Protein AF-A0A9P4WM20-F1 (afdb_monomer)

Sequence (321 aa):
MRRWYQQARICYVYFHDIEPPSPFYCKKNDCTEEAAIHQQFANARWFTRGWTLQELLASRHINFYDRNWQCLGTKESLCPILTDITGIDEVYLKGGDLNEASIAKRMSWAANRETTKVEDIAYCLMGIFDVNMPLLYGEGSKAFKRLQEKIFEDTDDMSLFAWQTVEVKSSMSPQNLHAAPHNRGISIFAEHPRNFLATAHVFSSMSRGDSSIMSSGKGLRLELPVFRIKGIGARGSTLRVAVLDCKSKGRQHTRPGIVLQALSPGHYMRHPTAGLVQVNNRGIKNADSQRICVRKTMSFTRPERSRKYTSTSREVAVNWY

Organism: NCBI:txid1769908

Foldseek 3Di:
DLVVQLPDPEAEAEFLQQDPVQLLPDDPDDPVSVVVNLVSVLPGCLQQALQSLSNQQRHQWYWYAYSVRDTSDILVVCLVSCCVSQVDDSCSSNHHDLVQAFPLLLLLSNLNHDDPAQLVNLVSCCVSLVFDDDDDGPPHLVNNLVSLVRSLVPDLFQCQQQFADPPQPVPDDPLNDADDDLQPFDASGDSGSNRSNVPSQKGAQPPPDPFVWDDDPFFTWTWFFKDDDPNHDDDPFQKIWGFTRIFGDDPAGWTWTFIWGDPDVQETGTHRRDHTDTHHPVNRVPTDTDTHTYGRDRDPPPPDPDDDDDDDDDDDDDDDD

Mean predicted aligned error: 10.27 Å

pLDDT: mean 80.1, std 19.58, range [24.98, 97.94]

Structure (mmCIF, N/CA/C/O backbone):
data_AF-A0A9P4WM20-F1
#
_entry.id   AF-A0A9P4WM20-F1
#
loop_
_atom_site.group_PDB
_atom_site.id
_atom_site.type_symbol
_atom_site.label_atom_id
_atom_site.label_alt_id
_atom_site.label_comp_id
_atom_site.label_asym_id
_atom_site.label_entity_id
_atom_site.label_seq_id
_atom_site.pdbx_PDB_ins_code
_atom_site.Cartn_x
_atom_site.Cartn_y
_atom_site.Cartn_z
_atom_site.occupancy
_atom_site.B_iso_or_equiv
_atom_site.auth_seq_id
_atom_site.auth_comp_id
_atom_site.auth_asym_id
_atom_site.auth_atom_id
_atom_site.pdbx_PDB_model_num
ATOM 1 N N . MET A 1 1 ? 4.340 -15.802 -7.926 1.00 67.00 1 MET A N 1
ATOM 2 C CA . MET A 1 1 ? 4.709 -14.752 -8.899 1.00 67.00 1 MET A CA 1
ATOM 3 C C . MET A 1 1 ? 5.960 -13.979 -8.464 1.00 67.00 1 MET A C 1
ATOM 5 O O . MET A 1 1 ? 6.959 -14.107 -9.152 1.00 67.00 1 MET A O 1
ATOM 9 N N . ARG A 1 2 ? 5.988 -13.303 -7.297 1.00 79.75 2 ARG A N 1
ATOM 10 C CA . ARG A 1 2 ? 7.180 -12.588 -6.763 1.00 79.75 2 ARG A CA 1
ATOM 11 C C . ARG A 1 2 ? 8.524 -13.329 -6.888 1.00 79.75 2 ARG A C 1
ATOM 13 O O . ARG A 1 2 ? 9.506 -12.734 -7.315 1.00 79.75 2 ARG A O 1
ATOM 20 N N . ARG A 1 3 ? 8.564 -14.623 -6.539 1.00 85.12 3 ARG A N 1
ATOM 21 C CA . ARG A 1 3 ? 9.799 -15.433 -6.568 1.00 85.12 3 ARG A CA 1
ATOM 22 C C . ARG A 1 3 ? 10.467 -15.480 -7.946 1.00 85.12 3 ARG A C 1
ATOM 24 O O . ARG A 1 3 ? 11.687 -15.474 -7.999 1.00 85.12 3 ARG A O 1
ATOM 31 N N . TRP A 1 4 ? 9.697 -15.475 -9.037 1.00 85.25 4 TRP A N 1
ATOM 32 C CA . TRP A 1 4 ? 10.259 -15.501 -10.392 1.00 85.25 4 TRP A CA 1
ATOM 33 C C . TRP A 1 4 ? 11.089 -14.248 -10.683 1.00 85.25 4 TRP A C 1
ATOM 35 O O . TRP A 1 4 ? 12.211 -14.362 -11.159 1.00 85.25 4 TRP A O 1
ATOM 45 N N . TYR A 1 5 ? 10.587 -13.070 -10.305 1.00 87.88 5 TYR A N 1
ATOM 46 C CA . TYR A 1 5 ? 11.313 -11.803 -10.441 1.00 87.88 5 TYR A CA 1
ATOM 47 C C . TYR A 1 5 ? 12.524 -11.719 -9.509 1.00 87.88 5 TYR A C 1
ATOM 49 O O . TYR A 1 5 ? 13.575 -11.225 -9.899 1.00 87.88 5 TYR A O 1
ATOM 57 N N . GLN A 1 6 ? 12.403 -12.250 -8.291 1.00 88.12 6 GLN A N 1
ATOM 58 C CA . GLN A 1 6 ? 13.510 -12.289 -7.333 1.00 88.12 6 GLN A CA 1
ATOM 59 C C . GLN A 1 6 ? 14.669 -13.187 -7.792 1.00 88.12 6 GLN A C 1
ATOM 61 O O . GLN A 1 6 ? 15.823 -12.916 -7.469 1.00 88.12 6 GLN A O 1
ATOM 66 N N . GLN A 1 7 ? 14.360 -14.262 -8.521 1.00 90.00 7 GLN A N 1
ATOM 67 C CA . GLN A 1 7 ? 15.336 -15.223 -9.044 1.00 90.00 7 GLN A CA 1
ATOM 68 C C . GLN A 1 7 ? 15.851 -14.860 -10.444 1.00 90.00 7 GLN A C 1
ATOM 70 O O . GLN A 1 7 ? 16.816 -15.462 -10.913 1.00 90.00 7 GLN A O 1
ATOM 75 N N . ALA A 1 8 ? 15.228 -13.896 -11.122 1.00 91.75 8 ALA A N 1
ATOM 76 C CA . ALA A 1 8 ? 15.671 -13.450 -12.431 1.00 91.75 8 ALA A CA 1
ATOM 77 C C . ALA A 1 8 ? 17.034 -12.747 -12.332 1.00 91.75 8 ALA A C 1
ATOM 79 O O . ALA A 1 8 ? 17.252 -11.888 -11.477 1.00 91.75 8 ALA A O 1
ATOM 80 N N . ARG A 1 9 ? 17.948 -13.082 -13.252 1.00 92.75 9 ARG A N 1
ATOM 81 C CA . ARG A 1 9 ? 19.249 -12.399 -13.365 1.00 92.75 9 ARG A CA 1
ATOM 82 C C . ARG A 1 9 ? 19.082 -10.931 -13.763 1.00 92.75 9 ARG A C 1
ATOM 84 O O . ARG A 1 9 ? 19.829 -10.079 -13.296 1.00 92.75 9 ARG A O 1
ATOM 91 N N . ILE A 1 10 ? 18.129 -10.658 -14.649 1.00 93.62 10 ILE A N 1
ATOM 92 C CA . ILE A 1 10 ? 17.785 -9.325 -15.136 1.00 93.62 10 ILE A CA 1
ATOM 93 C C . ILE A 1 10 ? 16.313 -9.308 -15.539 1.00 93.62 10 ILE A C 1
ATOM 95 O O . ILE A 1 10 ? 15.817 -10.279 -16.114 1.00 93.62 10 ILE A O 1
ATOM 99 N N . CYS A 1 11 ? 15.633 -8.206 -15.247 1.00 95.50 11 CYS A N 1
ATOM 100 C CA . CYS A 1 11 ? 14.285 -7.932 -15.723 1.00 95.50 11 CYS A CA 1
ATOM 101 C C . CYS A 1 11 ? 14.319 -6.777 -16.723 1.00 95.50 11 CYS A C 1
ATOM 103 O O . CYS A 1 11 ? 15.005 -5.778 -16.520 1.00 95.50 11 CYS A O 1
ATOM 105 N N . TYR A 1 12 ? 13.558 -6.912 -17.800 1.00 95.44 12 TYR A N 1
ATOM 106 C CA . TYR A 1 12 ? 13.430 -5.886 -18.824 1.00 95.44 12 TYR A CA 1
ATOM 107 C C . TYR A 1 12 ? 12.045 -5.258 -18.723 1.00 95.44 12 TYR A C 1
ATOM 109 O O . TYR A 1 12 ? 11.044 -5.974 -18.738 1.00 95.44 12 TYR A O 1
ATOM 117 N N . VAL A 1 13 ? 11.987 -3.933 -18.611 1.00 95.81 13 VAL A N 1
ATOM 118 C CA . VAL A 1 13 ? 10.733 -3.175 -18.621 1.00 95.81 13 VAL A CA 1
ATOM 119 C C . VAL A 1 13 ? 10.699 -2.337 -19.887 1.00 95.81 13 VAL A C 1
ATOM 121 O O . VAL A 1 13 ? 11.561 -1.490 -20.098 1.00 95.81 13 VAL A O 1
ATOM 124 N N . TYR A 1 14 ? 9.698 -2.594 -20.721 1.00 94.88 14 TYR A N 1
ATOM 125 C CA . TYR A 1 14 ? 9.451 -1.876 -21.964 1.00 94.88 14 TYR A CA 1
ATOM 126 C C . TYR A 1 14 ? 8.266 -0.924 -21.787 1.00 94.88 14 TYR A C 1
ATOM 128 O O . TYR A 1 14 ? 7.180 -1.348 -21.380 1.00 94.88 14 TYR A O 1
ATOM 136 N N . PHE A 1 15 ? 8.471 0.350 -22.111 1.00 93.88 15 PHE A N 1
ATOM 137 C CA . PHE A 1 15 ? 7.454 1.392 -22.058 1.00 93.88 15 PHE A CA 1
ATOM 138 C C . PHE A 1 15 ? 6.995 1.769 -23.465 1.00 93.88 15 PHE A C 1
ATOM 140 O O . PHE A 1 15 ? 7.689 2.467 -24.195 1.00 93.88 15 PHE A O 1
ATOM 147 N N . HIS A 1 16 ? 5.784 1.356 -23.835 1.00 91.62 16 HIS A N 1
ATOM 148 C CA . HIS A 1 16 ? 5.177 1.712 -25.124 1.00 91.62 16 HIS A CA 1
ATOM 149 C C . HIS A 1 16 ? 4.754 3.192 -25.243 1.00 91.62 16 HIS A C 1
ATOM 151 O O . HIS A 1 16 ? 4.466 3.662 -26.339 1.00 91.62 16 HIS A O 1
ATOM 157 N N . ASP A 1 17 ? 4.673 3.887 -24.108 1.00 91.25 17 ASP A N 1
ATOM 158 C CA . ASP A 1 17 ? 4.072 5.206 -23.875 1.00 91.25 17 ASP A CA 1
ATOM 159 C C . ASP A 1 17 ? 5.121 6.276 -23.534 1.00 91.25 17 ASP A C 1
ATOM 161 O O . ASP A 1 17 ? 4.779 7.392 -23.151 1.00 91.25 17 ASP A O 1
ATOM 165 N N . ILE A 1 18 ? 6.403 5.941 -23.700 1.00 88.56 18 ILE A N 1
ATOM 166 C CA . ILE A 1 18 ? 7.517 6.889 -23.668 1.00 88.56 18 ILE A CA 1
ATOM 167 C C . ILE A 1 18 ? 7.986 7.098 -25.110 1.00 88.56 18 ILE A C 1
ATOM 169 O O . ILE A 1 18 ? 8.408 6.154 -25.782 1.00 88.56 18 ILE A O 1
ATOM 173 N N . GLU A 1 19 ? 7.863 8.337 -25.580 1.00 83.50 19 GLU A N 1
ATOM 174 C CA . GLU A 1 19 ? 8.130 8.742 -26.962 1.00 83.50 19 GLU A CA 1
ATOM 175 C C . GLU A 1 19 ? 9.602 9.141 -27.182 1.00 83.50 19 GLU A C 1
ATOM 177 O O . GLU A 1 19 ? 10.198 9.768 -26.304 1.00 83.50 19 GLU A O 1
ATOM 182 N N . PRO A 1 20 ? 10.177 8.831 -28.358 1.00 74.81 20 PRO A N 1
ATOM 183 C CA . PRO A 1 20 ? 11.506 9.254 -28.776 1.00 74.81 20 PRO A CA 1
ATOM 184 C C . PRO A 1 20 ? 11.524 10.694 -29.360 1.00 74.81 20 PRO A C 1
ATOM 186 O O . PRO A 1 20 ? 10.533 11.115 -29.958 1.00 74.81 20 PRO A O 1
ATOM 189 N N . PRO A 1 21 ? 12.658 11.426 -29.305 1.00 65.75 21 PRO A N 1
ATOM 190 C CA . PRO A 1 21 ? 13.841 11.109 -28.515 1.00 65.75 21 PRO A CA 1
ATOM 191 C C . PRO A 1 21 ? 13.486 11.222 -27.033 1.00 65.75 21 PRO A C 1
ATOM 193 O O . PRO A 1 21 ? 13.111 12.293 -26.558 1.00 65.75 21 PRO A O 1
ATOM 196 N N . SER A 1 22 ? 13.578 10.099 -26.314 1.00 62.56 22 SER A N 1
ATOM 197 C CA . SER A 1 22 ? 13.305 10.104 -24.888 1.00 62.56 22 SER A CA 1
ATOM 198 C C . SER A 1 22 ? 14.298 11.063 -24.246 1.00 62.56 22 SER A C 1
ATOM 200 O O . SER A 1 22 ? 15.483 11.026 -24.599 1.00 62.56 22 SER A O 1
ATOM 202 N N . PRO A 1 23 ? 13.869 11.908 -23.307 1.00 61.97 23 PRO A N 1
ATOM 203 C CA . PRO A 1 23 ? 14.745 12.933 -22.768 1.00 61.97 23 PRO A CA 1
ATOM 204 C C . PRO A 1 23 ? 16.008 12.364 -22.086 1.00 61.97 23 PRO A C 1
ATOM 206 O O . PRO A 1 23 ? 17.019 13.051 -21.976 1.00 61.97 23 PRO A O 1
ATOM 209 N N . PHE A 1 24 ? 16.003 11.076 -21.715 1.00 65.12 24 PHE A N 1
ATOM 210 C CA . PHE A 1 24 ? 17.173 10.336 -21.222 1.00 65.12 24 PHE A CA 1
ATOM 211 C C . PHE A 1 24 ? 18.319 10.187 -22.252 1.00 65.12 24 PHE A C 1
ATOM 213 O O . PHE A 1 24 ? 19.425 9.801 -21.872 1.00 65.12 24 PHE A O 1
ATOM 220 N N . TYR A 1 25 ? 18.085 10.494 -23.535 1.00 61.50 25 TYR A N 1
ATOM 221 C CA . TYR A 1 25 ? 19.097 10.501 -24.604 1.00 61.50 25 TYR A CA 1
ATOM 222 C C . TYR A 1 25 ? 19.740 11.870 -24.844 1.00 61.50 25 TYR A C 1
ATOM 224 O O . TYR A 1 25 ? 20.745 11.953 -25.557 1.00 61.50 25 TYR A O 1
ATOM 232 N N . CYS A 1 26 ? 19.186 12.945 -24.279 1.00 52.78 26 CYS A N 1
ATOM 233 C CA . CYS A 1 26 ? 19.685 14.299 -24.490 1.00 52.78 26 CYS A CA 1
ATOM 234 C C . CYS A 1 26 ? 20.926 14.554 -23.617 1.00 52.78 26 CYS A C 1
ATOM 236 O O . CYS A 1 26 ? 20.985 14.183 -22.443 1.00 52.78 26 CYS A O 1
ATOM 238 N N . LYS A 1 27 ? 21.974 15.152 -24.200 1.00 53.91 27 LYS A N 1
ATOM 239 C CA . LYS A 1 27 ? 23.207 15.484 -23.470 1.00 53.91 27 LYS A CA 1
ATOM 240 C C . LYS A 1 27 ? 22.880 16.505 -22.377 1.00 53.91 27 LYS A C 1
ATOM 242 O O . LYS A 1 27 ? 22.473 17.609 -22.709 1.00 53.91 27 LYS A O 1
ATOM 247 N N . LYS A 1 28 ? 23.125 16.136 -21.111 1.00 54.94 28 LYS A N 1
ATOM 248 C CA . LYS A 1 28 ? 23.017 16.981 -19.905 1.00 54.94 28 LYS A CA 1
ATOM 249 C C . LYS A 1 28 ? 23.584 18.384 -20.140 1.00 54.94 28 LYS A C 1
ATOM 251 O O . LYS A 1 28 ? 24.784 18.549 -19.968 1.00 54.94 28 LYS A O 1
ATOM 256 N N . ASN A 1 29 ? 22.762 19.361 -20.511 1.00 53.19 29 ASN A N 1
ATOM 257 C CA . ASN A 1 29 ? 23.182 20.764 -20.574 1.00 53.19 29 ASN A CA 1
ATOM 258 C C . ASN A 1 29 ? 22.063 21.773 -20.246 1.00 53.19 29 ASN A C 1
ATOM 260 O O . ASN A 1 29 ? 22.344 22.968 -20.269 1.00 53.19 29 ASN A O 1
ATOM 264 N N . ASP A 1 30 ? 20.847 21.346 -19.875 1.00 56.31 30 ASP A N 1
ATOM 265 C CA . ASP A 1 30 ? 19.786 22.276 -19.461 1.00 56.31 30 ASP A CA 1
ATOM 266 C C . ASP A 1 30 ? 18.885 21.697 -18.348 1.00 56.31 30 ASP A C 1
ATOM 268 O O . ASP A 1 30 ? 18.417 20.560 -18.419 1.00 56.31 30 ASP A O 1
ATOM 272 N N . CYS A 1 31 ? 18.633 22.484 -17.297 1.00 56.88 31 CYS A N 1
ATOM 273 C CA . CYS A 1 31 ? 17.823 22.102 -16.131 1.00 56.88 31 CYS A CA 1
ATOM 274 C C . CYS A 1 31 ? 16.335 21.933 -16.485 1.00 56.88 31 CYS A C 1
ATOM 276 O O . CYS A 1 31 ? 15.590 21.244 -15.788 1.00 56.88 31 CYS A O 1
ATOM 278 N N . THR A 1 32 ? 15.890 22.594 -17.557 1.00 59.81 32 THR A N 1
ATOM 279 C CA . THR A 1 32 ? 14.511 22.516 -18.055 1.00 59.81 32 THR A CA 1
ATOM 280 C C . THR A 1 32 ? 14.205 21.170 -18.715 1.00 59.81 32 THR A C 1
ATOM 282 O O . THR A 1 32 ? 13.074 20.688 -18.624 1.00 59.81 32 THR A O 1
ATOM 285 N N . GLU A 1 33 ? 15.216 20.515 -19.292 1.00 63.16 33 GLU A N 1
ATOM 286 C CA . GLU A 1 33 ? 15.083 19.184 -19.883 1.00 63.16 33 GLU A CA 1
ATOM 287 C C . GLU A 1 33 ? 14.899 18.117 -18.800 1.00 63.16 33 GLU A C 1
ATOM 289 O O . GLU A 1 33 ? 13.995 17.296 -18.937 1.00 63.16 33 GLU A O 1
ATOM 294 N N . GLU A 1 34 ? 15.657 18.182 -17.690 1.00 65.44 34 GLU A N 1
ATOM 295 C CA . GLU A 1 34 ? 15.619 17.206 -16.580 1.00 65.44 34 GLU A CA 1
ATOM 296 C C . GLU A 1 34 ? 14.203 17.025 -15.988 1.00 65.44 34 GLU A C 1
ATOM 298 O O . GLU A 1 34 ? 13.738 15.904 -15.758 1.00 65.44 34 GLU A O 1
ATOM 303 N N . ALA A 1 35 ? 13.471 18.130 -15.817 1.00 69.62 35 ALA A N 1
ATOM 304 C CA . ALA A 1 35 ? 12.099 18.116 -15.311 1.00 69.62 35 ALA A CA 1
ATOM 305 C C . ALA A 1 35 ? 11.104 17.466 -16.293 1.00 69.62 35 ALA A C 1
ATOM 307 O O . ALA A 1 35 ? 10.210 16.725 -15.871 1.00 69.62 35 ALA A O 1
ATOM 308 N N . ALA A 1 36 ? 11.271 17.696 -17.600 1.00 71.06 36 ALA A N 1
ATOM 309 C CA . ALA A 1 36 ? 10.447 17.065 -18.629 1.00 71.06 36 ALA A CA 1
ATOM 310 C C . ALA A 1 36 ? 10.703 15.547 -18.711 1.00 71.06 36 ALA A C 1
ATOM 312 O O . ALA A 1 36 ? 9.748 14.776 -18.846 1.00 71.06 36 ALA A O 1
ATOM 313 N N . ILE A 1 37 ? 11.963 15.108 -18.533 1.00 69.12 37 ILE A N 1
ATOM 314 C CA . ILE A 1 37 ? 12.340 13.683 -18.416 1.00 69.12 37 ILE A CA 1
ATOM 315 C C . ILE A 1 37 ? 11.557 13.025 -17.288 1.00 69.12 37 ILE A C 1
ATOM 317 O O . ILE A 1 37 ? 10.903 11.994 -17.470 1.00 69.12 37 ILE A O 1
ATOM 321 N N . HIS A 1 38 ? 11.628 13.653 -16.113 1.00 76.12 38 HIS A N 1
ATOM 322 C CA . HIS A 1 38 ? 10.993 13.153 -14.912 1.00 76.12 38 HIS A CA 1
ATOM 323 C C . HIS A 1 38 ? 9.482 13.033 -15.116 1.00 76.12 38 HIS A C 1
ATOM 325 O O . HIS A 1 38 ? 8.893 12.015 -14.763 1.00 76.12 38 HIS A O 1
ATOM 331 N N . GLN A 1 39 ? 8.850 14.031 -15.738 1.00 81.38 39 GLN A N 1
ATOM 332 C CA . GLN A 1 39 ? 7.408 14.034 -15.966 1.00 81.38 39 GLN A CA 1
ATOM 333 C C . GLN A 1 39 ? 6.951 12.924 -16.922 1.00 81.38 39 GLN A C 1
ATOM 335 O O . GLN A 1 39 ? 5.972 12.238 -16.627 1.00 81.38 39 GLN A O 1
ATOM 340 N N . GLN A 1 40 ? 7.639 12.712 -18.047 1.00 83.06 40 GLN A N 1
ATOM 341 C CA . GLN A 1 40 ? 7.255 11.659 -18.993 1.00 83.06 40 GLN A CA 1
ATOM 342 C C . GLN A 1 40 ? 7.441 10.264 -18.384 1.00 83.06 40 GLN A C 1
ATOM 344 O O . GLN A 1 40 ? 6.563 9.412 -18.518 1.00 83.06 40 GLN A O 1
ATOM 349 N N . PHE A 1 41 ? 8.541 10.051 -17.658 1.00 86.62 41 PHE A N 1
ATOM 350 C CA . PHE A 1 41 ? 8.789 8.795 -16.956 1.00 86.62 41 PHE A CA 1
ATOM 351 C C . PHE A 1 41 ? 7.764 8.559 -15.835 1.00 86.62 41 PHE A C 1
ATOM 353 O O . PHE A 1 41 ? 7.199 7.473 -15.743 1.00 86.62 41 PHE A O 1
ATOM 360 N N . ALA A 1 42 ? 7.448 9.587 -15.039 1.00 88.44 42 ALA A N 1
ATOM 361 C CA . ALA A 1 42 ? 6.442 9.530 -13.975 1.00 88.44 42 ALA A CA 1
ATOM 362 C C . ALA A 1 42 ? 5.035 9.192 -14.485 1.00 88.44 42 ALA A C 1
ATOM 364 O O . ALA A 1 42 ? 4.275 8.511 -13.797 1.00 88.44 42 ALA A O 1
ATOM 365 N N . ASN A 1 43 ? 4.698 9.638 -15.696 1.00 90.44 43 ASN A N 1
ATOM 366 C CA . ASN A 1 43 ? 3.399 9.393 -16.319 1.00 90.44 43 ASN A CA 1
ATOM 367 C C . ASN A 1 43 ? 3.287 8.018 -16.991 1.00 90.44 43 ASN A C 1
ATOM 369 O O . ASN A 1 43 ? 2.206 7.665 -17.469 1.00 90.44 43 ASN A O 1
ATOM 373 N N . ALA A 1 44 ? 4.366 7.234 -17.034 1.00 93.50 44 ALA A N 1
ATOM 374 C CA . ALA A 1 44 ? 4.339 5.931 -17.672 1.00 93.50 44 ALA A CA 1
ATOM 375 C C . ALA A 1 44 ? 3.368 4.982 -16.950 1.00 93.50 44 ALA A C 1
ATOM 377 O O . ALA A 1 44 ? 3.450 4.749 -15.738 1.00 93.50 44 ALA A O 1
ATOM 378 N N . ARG A 1 45 ? 2.474 4.352 -17.717 1.00 94.56 45 ARG A N 1
ATOM 379 C CA . ARG A 1 45 ? 1.393 3.491 -17.214 1.00 94.56 45 ARG A CA 1
ATOM 380 C C . ARG A 1 45 ? 1.900 2.322 -16.373 1.00 94.56 45 ARG A C 1
ATOM 382 O O . ARG A 1 45 ? 1.172 1.788 -15.539 1.00 94.56 45 ARG A O 1
ATOM 389 N N . TRP A 1 46 ? 3.142 1.887 -16.567 1.00 96.19 46 TRP A N 1
ATOM 390 C CA . TRP A 1 46 ? 3.731 0.824 -15.753 1.00 96.19 46 TRP A CA 1
ATOM 391 C C . TRP A 1 46 ? 3.726 1.167 -14.255 1.00 96.19 46 TRP A C 1
ATOM 393 O O . TRP A 1 46 ? 3.473 0.271 -13.452 1.00 96.19 46 TRP A O 1
ATOM 403 N N . PHE A 1 47 ? 3.907 2.435 -13.863 1.00 96.00 47 PHE A N 1
ATOM 404 C CA . PHE A 1 47 ? 3.909 2.849 -12.452 1.00 96.00 47 PHE A CA 1
ATOM 405 C C . PHE A 1 47 ? 2.527 2.798 -11.792 1.00 96.00 47 PHE A C 1
ATOM 407 O O . PHE A 1 47 ? 2.438 2.638 -10.574 1.00 96.00 47 PHE A O 1
ATOM 414 N N . THR A 1 48 ? 1.451 2.850 -12.581 1.00 95.50 48 THR A N 1
ATOM 415 C CA . THR A 1 48 ? 0.072 2.793 -12.079 1.00 95.50 48 THR A CA 1
ATOM 416 C C . THR A 1 48 ? -0.516 1.386 -12.094 1.00 95.50 48 THR A C 1
ATOM 418 O O . THR A 1 48 ? -1.572 1.165 -11.520 1.00 95.50 48 THR A O 1
ATOM 421 N N . ARG A 1 49 ? 0.134 0.377 -12.682 1.00 96.69 49 ARG A N 1
ATOM 422 C CA . ARG A 1 49 ? -0.391 -1.004 -12.682 1.00 96.69 49 ARG A CA 1
ATOM 423 C C . ARG A 1 49 ? -0.145 -1.700 -11.340 1.00 96.69 49 ARG A C 1
ATOM 425 O O . ARG A 1 49 ? 0.944 -1.622 -10.790 1.00 96.69 49 ARG A O 1
ATOM 432 N N . GLY A 1 50 ? -1.117 -2.448 -10.817 1.00 96.12 50 GLY A N 1
ATOM 433 C CA . GLY A 1 50 ? -0.975 -3.164 -9.535 1.00 96.12 50 GLY A CA 1
ATOM 434 C C . GLY A 1 50 ? 0.208 -4.143 -9.483 1.00 96.12 50 GLY A C 1
ATOM 435 O O . GLY A 1 50 ? 1.070 -4.044 -8.611 1.00 96.12 50 GLY A O 1
ATOM 436 N N . TRP A 1 51 ? 0.284 -5.066 -10.446 1.00 95.06 51 TRP A N 1
ATOM 437 C CA . TRP A 1 51 ? 1.267 -6.162 -10.457 1.00 95.06 51 TRP A CA 1
ATOM 438 C C . TRP A 1 51 ? 2.724 -5.719 -10.593 1.00 95.06 51 TRP A C 1
ATOM 440 O O . TRP A 1 51 ? 3.610 -6.349 -10.013 1.00 95.06 51 TRP A O 1
ATOM 450 N N . THR A 1 52 ? 2.970 -4.597 -11.265 1.00 96.00 52 THR A N 1
ATOM 451 C CA . THR A 1 52 ? 4.324 -4.087 -11.508 1.00 96.00 52 THR A CA 1
ATOM 452 C C . THR A 1 52 ? 5.020 -3.630 -10.222 1.00 96.00 52 THR A C 1
ATOM 454 O O . THR A 1 52 ? 6.233 -3.450 -10.204 1.00 96.00 52 THR A O 1
ATOM 457 N N . LEU A 1 53 ? 4.290 -3.502 -9.104 1.00 96.69 53 LEU A N 1
ATOM 458 C CA . LEU A 1 53 ? 4.878 -3.219 -7.793 1.00 96.69 53 LEU A CA 1
ATOM 459 C C . LEU A 1 53 ? 5.767 -4.369 -7.333 1.00 96.69 53 LEU A C 1
ATOM 461 O O . LEU A 1 53 ? 6.876 -4.149 -6.849 1.00 96.69 53 LEU A O 1
ATOM 465 N N . GLN A 1 54 ? 5.275 -5.601 -7.496 1.00 94.31 54 GLN A N 1
ATOM 466 C CA . GLN A 1 54 ? 6.052 -6.791 -7.170 1.00 94.31 54 GLN A CA 1
ATOM 467 C C . GLN A 1 54 ? 7.241 -6.925 -8.113 1.00 94.31 54 GLN A C 1
ATOM 469 O O . GLN A 1 54 ? 8.322 -7.273 -7.656 1.00 94.31 54 GLN A O 1
ATOM 474 N N . GLU A 1 55 ? 7.060 -6.621 -9.398 1.00 94.62 55 GLU A N 1
ATOM 475 C CA . GLU A 1 55 ? 8.141 -6.637 -10.390 1.00 94.62 55 GLU A CA 1
ATOM 476 C C . GLU A 1 55 ? 9.264 -5.676 -9.984 1.00 94.62 55 GLU A C 1
ATOM 478 O O . GLU A 1 55 ? 10.429 -6.076 -9.931 1.00 94.62 55 GLU A O 1
ATOM 483 N N . LEU A 1 56 ? 8.898 -4.440 -9.615 1.00 96.56 56 LEU A N 1
ATOM 484 C CA . LEU A 1 56 ? 9.822 -3.406 -9.163 1.00 96.56 56 LEU A CA 1
ATOM 485 C C . LEU A 1 56 ? 10.567 -3.818 -7.893 1.00 96.56 56 LEU A C 1
ATOM 487 O O . LEU A 1 56 ? 11.785 -3.704 -7.834 1.00 96.56 56 LEU A O 1
ATOM 491 N N . LEU A 1 57 ? 9.852 -4.270 -6.862 1.00 96.50 57 LEU A N 1
ATOM 492 C CA . LEU A 1 57 ? 10.444 -4.537 -5.548 1.00 96.50 57 LEU A CA 1
ATOM 493 C C . LEU A 1 57 ? 11.196 -5.870 -5.484 1.00 96.50 57 LEU A C 1
ATOM 495 O O . LEU A 1 57 ? 12.155 -5.992 -4.729 1.00 96.50 57 LEU A O 1
ATOM 499 N N . ALA A 1 58 ? 10.779 -6.879 -6.248 1.00 93.56 58 ALA A N 1
ATOM 500 C CA . ALA A 1 58 ? 11.399 -8.200 -6.201 1.00 93.56 58 ALA A CA 1
ATOM 501 C C . ALA A 1 58 ? 12.665 -8.301 -7.054 1.00 93.56 58 ALA A C 1
ATOM 503 O O . ALA A 1 58 ? 13.598 -8.999 -6.662 1.00 93.56 58 ALA A O 1
ATOM 504 N N . SER A 1 59 ? 12.700 -7.629 -8.208 1.00 94.12 59 SER A N 1
ATOM 505 C CA . SER A 1 59 ? 13.833 -7.718 -9.132 1.00 94.12 59 SER A CA 1
ATOM 506 C C . SER A 1 59 ? 15.025 -6.926 -8.604 1.00 94.12 59 SER A C 1
ATOM 508 O O . SER A 1 59 ? 14.894 -5.741 -8.278 1.00 94.12 59 SER A O 1
ATOM 510 N N . ARG A 1 60 ? 16.204 -7.556 -8.563 1.00 90.94 60 ARG A N 1
ATOM 511 C CA . ARG A 1 60 ? 17.455 -6.878 -8.183 1.00 90.94 60 ARG A CA 1
ATOM 512 C C . ARG A 1 60 ? 17.935 -5.931 -9.276 1.00 90.94 60 ARG A C 1
ATOM 514 O O . ARG A 1 60 ? 18.200 -4.775 -8.986 1.00 90.94 60 ARG A O 1
ATOM 521 N N . HIS A 1 61 ? 17.945 -6.409 -10.518 1.00 94.00 61 HIS A N 1
ATOM 522 C CA . HIS A 1 61 ? 18.408 -5.656 -11.681 1.00 94.00 61 HIS A CA 1
ATOM 523 C C . HIS A 1 61 ? 17.265 -5.482 -12.676 1.00 94.00 61 HIS A C 1
ATOM 525 O O . HIS A 1 61 ? 16.655 -6.466 -13.106 1.00 94.00 61 HIS A O 1
ATOM 531 N N . ILE A 1 62 ? 16.974 -4.232 -13.036 1.00 96.56 62 ILE A N 1
ATOM 532 C CA . ILE A 1 62 ? 15.977 -3.888 -14.054 1.00 96.56 62 ILE A CA 1
ATOM 533 C C . ILE A 1 62 ? 16.623 -2.949 -15.060 1.00 96.56 62 ILE A C 1
ATOM 535 O O . ILE A 1 62 ? 17.204 -1.947 -14.649 1.00 96.56 62 ILE A O 1
ATOM 539 N N . ASN A 1 63 ? 16.464 -3.240 -16.349 1.00 95.56 63 ASN A N 1
ATOM 540 C CA . ASN A 1 63 ? 16.762 -2.297 -17.419 1.00 95.56 63 ASN A CA 1
ATOM 541 C C . ASN A 1 63 ? 15.453 -1.781 -18.019 1.00 95.56 63 ASN A C 1
ATOM 543 O O . ASN A 1 63 ? 14.569 -2.565 -18.379 1.00 95.56 63 ASN A O 1
ATOM 547 N N . PHE A 1 64 ? 15.352 -0.464 -18.131 1.00 94.62 64 PHE A N 1
ATOM 548 C CA . PHE A 1 64 ? 14.186 0.236 -18.649 1.00 94.62 64 PHE A CA 1
ATOM 549 C C . PHE A 1 64 ? 14.412 0.637 -20.105 1.00 94.62 64 PHE A C 1
ATOM 551 O O . PHE A 1 64 ? 15.495 1.110 -20.446 1.00 94.62 64 PHE A O 1
ATOM 558 N N . TYR A 1 65 ? 13.396 0.466 -20.947 1.00 92.75 65 TYR A N 1
ATOM 559 C CA . TYR A 1 65 ? 13.456 0.750 -22.380 1.00 92.75 65 TYR A CA 1
ATOM 560 C C . TYR A 1 65 ? 12.246 1.550 -22.847 1.00 92.75 65 TYR A C 1
ATOM 562 O O . TYR A 1 65 ? 11.131 1.297 -22.391 1.00 92.75 65 TYR A O 1
ATOM 570 N N . ASP A 1 66 ? 12.461 2.483 -23.769 1.00 91.19 66 ASP A N 1
ATOM 571 C CA . ASP A 1 66 ? 11.384 3.230 -24.425 1.00 91.19 66 ASP A CA 1
ATOM 572 C C . ASP A 1 66 ? 10.692 2.420 -25.532 1.00 91.19 66 ASP A C 1
ATOM 574 O O . ASP A 1 66 ? 11.022 1.253 -25.781 1.00 91.19 66 ASP A O 1
ATOM 578 N N . ARG A 1 67 ? 9.748 3.052 -26.245 1.00 91.06 67 ARG A N 1
ATOM 579 C CA . ARG A 1 67 ? 8.980 2.383 -27.301 1.00 91.06 67 ARG A CA 1
ATOM 580 C C . ARG A 1 67 ? 9.840 1.900 -28.478 1.00 91.06 67 ARG A C 1
ATOM 582 O O . ARG A 1 67 ? 9.419 0.982 -29.182 1.00 91.06 67 ARG A O 1
ATOM 589 N N . ASN A 1 68 ? 11.023 2.490 -28.664 1.00 90.88 68 ASN A N 1
ATOM 590 C CA . ASN A 1 68 ? 11.996 2.181 -29.711 1.00 90.88 68 ASN A CA 1
ATOM 591 C C . ASN A 1 68 ? 13.101 1.225 -29.227 1.00 90.88 68 ASN A C 1
ATOM 593 O O . ASN A 1 68 ? 14.125 1.081 -29.903 1.00 90.88 68 ASN A O 1
ATOM 597 N N . TRP A 1 69 ? 12.913 0.573 -28.071 1.00 91.38 69 TRP A N 1
ATOM 598 C CA . TRP A 1 69 ? 13.900 -0.313 -27.446 1.00 91.38 69 TRP A CA 1
ATOM 599 C C . TRP A 1 69 ? 15.241 0.365 -27.159 1.00 91.38 69 TRP A C 1
ATOM 601 O O . TRP A 1 69 ? 16.278 -0.295 -27.066 1.00 91.38 69 TRP A O 1
ATOM 611 N N . GLN A 1 70 ? 15.235 1.681 -26.980 1.00 89.06 70 GLN A N 1
ATOM 612 C CA . GLN A 1 70 ? 16.407 2.394 -26.513 1.00 89.06 70 GLN A CA 1
ATOM 613 C C . GLN A 1 70 ? 16.471 2.298 -24.985 1.00 89.06 70 GLN A C 1
ATOM 615 O O . GLN A 1 70 ? 15.449 2.335 -24.300 1.00 89.06 70 GLN A O 1
ATOM 620 N N . CYS A 1 71 ? 17.674 2.132 -24.431 1.00 89.19 71 CYS A N 1
ATOM 621 C CA . CYS A 1 71 ? 17.866 1.980 -22.986 1.00 89.19 71 CYS A CA 1
ATOM 622 C C . CYS A 1 71 ? 17.684 3.330 -22.282 1.00 89.19 71 CYS A C 1
ATOM 624 O O . CYS A 1 71 ? 18.381 4.284 -22.609 1.00 89.19 71 CYS A O 1
ATOM 626 N N . LEU A 1 72 ? 16.757 3.423 -21.335 1.00 88.25 72 LEU A N 1
ATOM 627 C CA . LEU A 1 72 ? 16.499 4.623 -20.528 1.00 88.25 72 LEU A CA 1
ATOM 628 C C . LEU A 1 72 ? 17.402 4.692 -19.290 1.00 88.25 72 LEU A C 1
ATOM 630 O O . LEU A 1 72 ? 17.667 5.765 -18.759 1.00 88.25 72 LEU A O 1
ATOM 634 N N . GLY A 1 73 ? 17.858 3.533 -18.815 1.00 90.50 73 GLY A N 1
ATOM 635 C CA . GLY A 1 73 ? 18.673 3.397 -17.614 1.00 90.50 73 GLY A CA 1
ATOM 636 C C . GLY A 1 73 ? 18.392 2.092 -16.877 1.00 90.50 73 GLY A C 1
ATOM 637 O O . GLY A 1 73 ? 17.541 1.291 -17.277 1.00 90.50 73 GLY A O 1
ATOM 638 N N . THR A 1 74 ? 19.113 1.880 -15.781 1.00 93.75 74 THR A N 1
ATOM 639 C CA . THR A 1 74 ? 18.889 0.751 -14.876 1.00 93.75 74 THR A CA 1
ATOM 640 C C . THR A 1 74 ? 18.137 1.192 -13.623 1.00 93.75 74 THR A C 1
ATOM 642 O O . THR A 1 74 ? 18.035 2.381 -13.317 1.00 93.75 74 THR A O 1
ATOM 645 N N . LYS A 1 75 ? 17.619 0.230 -12.857 1.00 94.88 75 LYS A N 1
ATOM 646 C CA . LYS A 1 75 ? 17.026 0.477 -11.532 1.00 94.88 75 LYS A CA 1
ATOM 647 C C . LYS A 1 75 ? 17.960 1.258 -10.619 1.00 94.88 75 LYS A C 1
ATOM 649 O O . LYS A 1 75 ? 17.519 2.154 -9.908 1.00 94.88 75 LYS A O 1
ATOM 654 N N . GLU A 1 76 ? 19.241 0.917 -10.649 1.00 93.62 76 GLU A N 1
ATOM 655 C CA . GLU A 1 76 ? 20.277 1.550 -9.849 1.00 93.62 76 GLU A CA 1
ATOM 656 C C . GLU A 1 76 ? 20.512 2.995 -10.299 1.00 93.62 76 GLU A C 1
ATOM 658 O O . GLU A 1 76 ? 20.519 3.889 -9.455 1.00 93.62 76 GLU A O 1
ATOM 663 N N . SER A 1 77 ? 20.638 3.244 -11.610 1.00 91.38 77 SER A N 1
ATOM 664 C CA . SER A 1 77 ? 20.868 4.601 -12.127 1.00 91.38 77 SER A CA 1
ATOM 665 C C . SER A 1 77 ? 19.652 5.515 -11.970 1.00 91.38 77 SER A C 1
ATOM 667 O O . SER A 1 77 ? 19.813 6.722 -11.822 1.00 91.38 77 SER A O 1
ATOM 669 N N . LEU A 1 78 ? 18.441 4.952 -11.996 1.00 92.06 78 LEU A N 1
ATOM 670 C CA . LEU A 1 78 ? 17.177 5.686 -11.885 1.00 92.06 78 LEU A CA 1
ATOM 671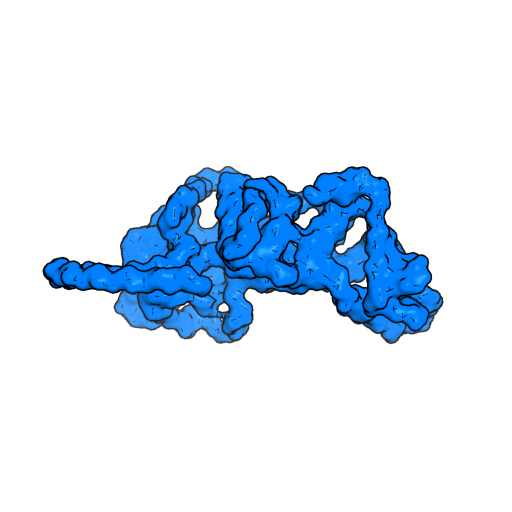 C C . LEU A 1 78 ? 16.590 5.669 -10.464 1.00 92.06 78 LEU A C 1
ATOM 673 O O . LEU A 1 78 ? 15.469 6.126 -10.267 1.00 92.06 78 LEU A O 1
ATOM 677 N N . CYS A 1 79 ? 17.316 5.160 -9.465 1.00 93.62 79 CYS A N 1
ATOM 678 C CA . CYS A 1 79 ? 16.797 4.971 -8.106 1.00 93.62 79 CYS A CA 1
ATOM 679 C C . CYS A 1 79 ? 16.216 6.251 -7.458 1.00 93.62 79 CYS A C 1
ATOM 681 O O . CYS A 1 79 ? 15.146 6.142 -6.852 1.00 93.62 79 CYS A O 1
ATOM 683 N N . PRO A 1 80 ? 16.832 7.447 -7.593 1.00 91.94 80 PRO A N 1
ATOM 684 C CA . PRO A 1 80 ? 16.246 8.683 -7.064 1.00 91.94 80 PRO A CA 1
ATOM 685 C C . PRO A 1 80 ? 14.897 9.011 -7.719 1.00 91.94 80 PRO A C 1
ATOM 687 O O . PRO A 1 80 ? 13.896 9.182 -7.033 1.00 91.94 80 PRO A O 1
ATOM 690 N N . ILE A 1 81 ? 14.831 8.949 -9.051 1.00 91.81 81 ILE A N 1
ATOM 691 C CA . ILE A 1 81 ? 13.607 9.201 -9.827 1.00 91.81 81 ILE A CA 1
ATOM 692 C C . ILE A 1 81 ? 12.514 8.176 -9.478 1.00 91.81 81 ILE A C 1
ATOM 694 O O . ILE A 1 81 ? 11.348 8.516 -9.299 1.00 91.81 81 ILE A O 1
ATOM 698 N N . LEU A 1 82 ? 12.882 6.899 -9.339 1.00 95.38 82 LEU A N 1
ATOM 699 C CA . LEU A 1 82 ? 11.955 5.846 -8.918 1.00 95.38 82 LEU A CA 1
ATOM 700 C C . LEU A 1 82 ? 11.412 6.103 -7.507 1.00 95.38 82 LEU A C 1
ATOM 702 O O . LEU A 1 82 ? 10.237 5.830 -7.258 1.00 95.38 82 LEU A O 1
ATOM 706 N N . THR A 1 83 ? 12.238 6.628 -6.600 1.00 96.06 83 THR A N 1
ATOM 707 C CA . THR A 1 83 ? 11.819 7.014 -5.244 1.00 96.06 83 THR A CA 1
ATOM 708 C C . THR A 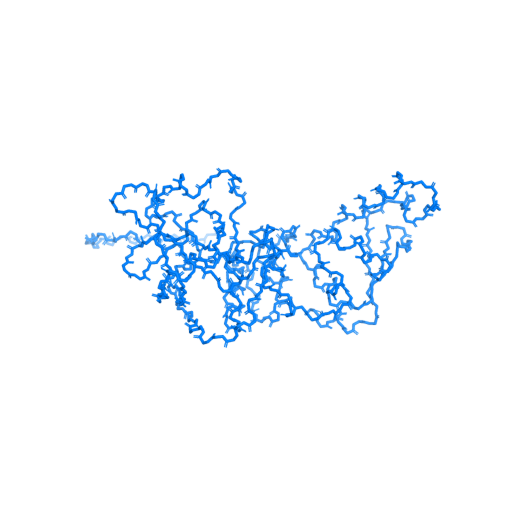1 83 ? 10.770 8.118 -5.308 1.00 96.06 83 THR A C 1
ATOM 710 O O . THR A 1 83 ? 9.710 7.976 -4.699 1.00 96.06 83 THR A O 1
ATOM 713 N N . ASP A 1 84 ? 11.012 9.154 -6.111 1.00 93.44 84 ASP A N 1
ATOM 714 C CA . ASP A 1 84 ? 10.104 10.294 -6.262 1.00 93.44 84 ASP A CA 1
ATOM 715 C C . ASP A 1 84 ? 8.754 9.892 -6.874 1.00 93.44 84 ASP A C 1
ATOM 717 O O . ASP A 1 84 ? 7.698 10.296 -6.385 1.00 93.44 84 ASP A O 1
ATOM 721 N N . ILE A 1 85 ? 8.764 9.034 -7.898 1.00 93.94 85 ILE A N 1
ATOM 722 C CA . ILE A 1 85 ? 7.543 8.567 -8.574 1.00 93.94 85 ILE A CA 1
ATOM 723 C C . ILE A 1 85 ? 6.717 7.642 -7.677 1.00 93.94 85 ILE A C 1
ATOM 725 O O . ILE A 1 85 ? 5.487 7.721 -7.641 1.00 93.94 85 ILE A O 1
ATOM 729 N N . THR A 1 86 ? 7.377 6.709 -6.989 1.00 95.62 86 THR A N 1
ATOM 730 C CA . THR A 1 86 ? 6.685 5.601 -6.311 1.00 95.62 86 THR A CA 1
ATOM 731 C C . THR A 1 86 ? 6.464 5.830 -4.820 1.00 95.62 86 THR A C 1
ATOM 733 O O . THR A 1 86 ? 5.655 5.126 -4.212 1.00 95.62 86 THR A O 1
ATOM 736 N N . GLY A 1 87 ? 7.184 6.779 -4.214 1.00 95.19 87 GLY A N 1
ATOM 737 C CA . GLY A 1 87 ? 7.225 6.974 -2.765 1.00 95.19 87 GLY A CA 1
ATOM 738 C C . GLY A 1 87 ? 7.904 5.826 -2.006 1.00 95.19 87 GLY A C 1
ATOM 739 O O . GLY A 1 87 ? 7.714 5.688 -0.795 1.00 95.19 87 GLY A O 1
ATOM 740 N N . ILE A 1 88 ? 8.648 4.960 -2.702 1.00 97.38 88 ILE A N 1
ATOM 741 C CA . ILE A 1 88 ? 9.385 3.840 -2.112 1.00 97.38 88 ILE A CA 1
ATOM 742 C C . ILE A 1 88 ? 10.798 4.315 -1.787 1.00 97.38 88 ILE A C 1
ATOM 744 O O . ILE A 1 88 ? 11.542 4.671 -2.692 1.00 97.38 88 ILE A O 1
ATOM 748 N N . ASP A 1 89 ? 11.184 4.262 -0.510 1.00 96.25 89 ASP A N 1
ATOM 749 C CA . ASP A 1 89 ? 12.539 4.630 -0.089 1.00 96.25 89 ASP A CA 1
ATOM 750 C C . ASP A 1 89 ? 13.603 3.795 -0.828 1.00 96.25 89 ASP A C 1
ATOM 752 O O . ASP A 1 89 ? 13.447 2.580 -1.005 1.00 96.25 89 ASP A O 1
ATOM 756 N N . GLU A 1 90 ? 14.731 4.424 -1.178 1.00 96.44 90 GLU A N 1
ATOM 757 C CA . GLU A 1 90 ? 15.815 3.786 -1.940 1.00 96.44 90 GLU A CA 1
ATOM 758 C C . GLU A 1 90 ? 16.288 2.453 -1.352 1.00 96.44 90 GLU A C 1
ATOM 760 O O . GLU A 1 90 ? 16.663 1.550 -2.098 1.00 96.44 90 GLU A O 1
ATOM 765 N N . VAL A 1 91 ? 16.262 2.307 -0.022 1.00 96.25 91 VAL A N 1
ATOM 766 C CA . VAL A 1 91 ? 16.665 1.070 0.662 1.00 96.25 91 VAL A CA 1
ATOM 767 C C . VAL A 1 91 ? 15.867 -0.139 0.163 1.00 96.25 91 VAL A C 1
ATOM 769 O O . VAL A 1 91 ? 16.451 -1.189 -0.093 1.00 96.25 91 VAL A O 1
ATOM 772 N N . TYR A 1 92 ? 14.561 0.011 -0.074 1.00 96.88 92 TYR A N 1
ATOM 773 C CA . TYR A 1 92 ? 13.708 -1.073 -0.565 1.00 96.88 92 TYR A CA 1
ATOM 774 C C . TYR A 1 92 ? 13.843 -1.260 -2.079 1.00 96.88 92 TYR A C 1
ATOM 776 O O . TYR A 1 92 ? 13.820 -2.390 -2.567 1.00 96.88 92 TYR A O 1
ATOM 784 N N . LEU A 1 93 ? 14.067 -0.179 -2.838 1.00 97.06 93 LEU A N 1
ATOM 785 C CA . LEU A 1 93 ? 14.386 -0.275 -4.268 1.00 97.06 93 LEU A CA 1
ATOM 786 C C . LEU A 1 93 ? 15.717 -1.005 -4.503 1.00 97.06 93 LEU A C 1
ATOM 788 O O . LEU A 1 93 ? 15.839 -1.758 -5.466 1.00 97.06 93 LEU A O 1
ATOM 792 N N . LYS A 1 94 ? 16.682 -0.866 -3.594 1.00 94.69 94 LYS A N 1
ATOM 793 C CA . LYS A 1 94 ? 17.986 -1.547 -3.632 1.00 94.69 94 LYS A CA 1
ATOM 794 C C . LYS A 1 94 ? 17.963 -2.963 -3.034 1.00 94.69 94 LYS A C 1
ATOM 796 O O . LYS A 1 94 ? 19.007 -3.599 -2.937 1.00 94.69 94 LYS A O 1
ATOM 801 N N . GLY A 1 95 ? 16.783 -3.485 -2.684 1.00 92.56 95 GLY A N 1
ATOM 802 C CA . GLY A 1 95 ? 16.605 -4.869 -2.235 1.00 92.56 95 GLY A CA 1
ATOM 803 C C . GLY A 1 95 ? 16.664 -5.081 -0.721 1.00 92.56 95 GLY A C 1
ATOM 804 O O . GLY A 1 95 ? 16.858 -6.217 -0.290 1.00 92.56 95 GLY A O 1
ATOM 805 N N . GLY A 1 96 ? 16.498 -4.023 0.077 1.00 94.00 96 GLY A N 1
ATOM 806 C CA . GLY A 1 96 ? 16.288 -4.127 1.522 1.00 94.00 96 GLY A CA 1
ATOM 807 C C . GLY A 1 96 ? 15.043 -4.944 1.881 1.00 94.00 96 GLY A C 1
ATOM 808 O O . GLY A 1 96 ? 14.138 -5.127 1.059 1.00 94.00 96 GLY A O 1
ATOM 809 N N . ASP A 1 97 ? 14.994 -5.446 3.116 1.00 93.25 97 ASP A N 1
ATOM 810 C CA . ASP A 1 97 ? 13.889 -6.289 3.570 1.00 93.25 97 ASP A CA 1
ATOM 811 C C . ASP A 1 97 ? 12.590 -5.480 3.685 1.00 93.25 97 ASP A C 1
ATOM 813 O O . ASP A 1 97 ? 12.471 -4.546 4.476 1.00 93.25 97 ASP A O 1
ATOM 817 N N . LEU A 1 98 ? 11.578 -5.868 2.906 1.00 93.94 98 LEU A N 1
ATOM 818 C CA . LEU A 1 98 ? 10.272 -5.212 2.910 1.00 93.94 98 LEU A CA 1
ATOM 819 C C . LEU A 1 98 ? 9.571 -5.322 4.271 1.00 93.94 98 LEU A C 1
ATOM 821 O O . LEU A 1 98 ? 8.722 -4.486 4.568 1.00 93.94 98 LEU A O 1
ATOM 825 N N . ASN A 1 99 ? 9.907 -6.316 5.098 1.00 91.62 99 ASN A N 1
ATOM 826 C CA . ASN A 1 99 ? 9.314 -6.481 6.427 1.00 91.62 99 ASN A CA 1
ATOM 827 C C . ASN A 1 99 ? 9.795 -5.434 7.442 1.00 91.62 99 ASN A C 1
ATOM 829 O O . ASN A 1 99 ? 9.127 -5.222 8.453 1.00 91.62 99 ASN A O 1
ATOM 833 N N . GLU A 1 100 ? 10.892 -4.724 7.160 1.00 92.44 100 GLU A N 1
ATOM 834 C CA . GLU A 1 100 ? 11.308 -3.558 7.949 1.00 92.44 100 GLU A CA 1
ATOM 835 C C . GLU A 1 100 ? 10.408 -2.337 7.692 1.00 92.44 100 GLU A C 1
ATOM 837 O O . GLU A 1 100 ? 10.350 -1.410 8.504 1.00 92.44 100 GLU A O 1
ATOM 842 N N . ALA A 1 101 ? 9.684 -2.315 6.565 1.00 94.25 101 ALA A N 1
ATOM 843 C CA . ALA A 1 101 ? 8.654 -1.319 6.315 1.00 94.25 101 ALA A CA 1
ATOM 844 C C . ALA A 1 101 ? 7.364 -1.684 7.058 1.00 94.25 101 ALA A C 1
ATOM 846 O O . ALA A 1 101 ? 6.854 -2.805 6.969 1.00 94.25 101 ALA A O 1
ATOM 847 N N . SER A 1 102 ? 6.768 -0.688 7.714 1.00 95.25 102 SER A N 1
ATOM 848 C CA . SER A 1 102 ? 5.442 -0.835 8.311 1.00 95.25 102 SER A CA 1
ATOM 849 C C . SER A 1 102 ? 4.399 -1.239 7.267 1.00 95.25 102 SER A C 1
ATOM 851 O O . SER A 1 102 ? 4.528 -0.945 6.072 1.00 95.25 102 SER A O 1
ATOM 853 N N . ILE A 1 103 ? 3.319 -1.870 7.714 1.00 96.56 103 ILE A N 1
ATOM 854 C CA . ILE A 1 103 ? 2.189 -2.211 6.847 1.00 96.56 103 ILE A CA 1
ATOM 855 C C . ILE A 1 103 ? 1.609 -0.959 6.191 1.00 96.56 103 ILE A C 1
ATOM 857 O O . ILE A 1 103 ? 1.352 -0.976 4.988 1.00 96.56 103 ILE A O 1
ATOM 861 N N . ALA A 1 104 ? 1.459 0.141 6.937 1.00 96.50 104 ALA A N 1
ATOM 862 C CA . ALA A 1 104 ? 0.983 1.406 6.376 1.00 96.50 104 ALA A CA 1
ATOM 863 C C . ALA A 1 104 ? 1.876 1.910 5.234 1.00 96.50 104 ALA A C 1
ATOM 865 O O . ALA A 1 104 ? 1.364 2.349 4.203 1.00 96.50 104 ALA A O 1
ATOM 866 N N . LYS A 1 105 ? 3.203 1.812 5.387 1.00 96.75 105 LYS A N 1
ATOM 867 C CA . LYS A 1 105 ? 4.155 2.193 4.341 1.00 96.75 105 LYS A CA 1
ATOM 868 C C . LYS A 1 105 ? 4.039 1.273 3.127 1.00 96.75 105 LYS A C 1
ATOM 870 O O . LYS A 1 105 ? 3.862 1.767 2.017 1.00 96.75 105 LYS A O 1
ATOM 875 N N . ARG A 1 106 ? 4.029 -0.046 3.323 1.00 97.75 106 ARG A N 1
ATOM 876 C CA . ARG A 1 106 ? 3.846 -1.010 2.225 1.00 97.75 106 ARG A CA 1
ATOM 877 C C . ARG A 1 106 ? 2.528 -0.813 1.468 1.00 97.75 106 ARG A C 1
ATOM 879 O O . ARG A 1 106 ? 2.520 -0.854 0.242 1.00 97.75 106 ARG A O 1
ATOM 886 N N . MET A 1 107 ? 1.427 -0.541 2.176 1.00 97.75 107 MET A N 1
ATOM 887 C CA . MET A 1 107 ? 0.131 -0.214 1.563 1.00 97.75 107 MET A CA 1
ATOM 888 C C . MET A 1 107 ? 0.200 1.088 0.753 1.00 97.75 107 MET A C 1
ATOM 890 O O . MET A 1 107 ? -0.386 1.170 -0.326 1.00 97.75 107 MET A O 1
ATOM 894 N N . SER A 1 108 ? 0.941 2.093 1.238 1.00 97.44 108 SER A N 1
ATOM 895 C CA . SER A 1 108 ? 1.099 3.379 0.546 1.00 97.44 108 SER A CA 1
ATOM 896 C C . SER A 1 108 ? 1.788 3.254 -0.820 1.00 97.44 108 SER A C 1
ATOM 898 O O . SER A 1 108 ? 1.393 3.947 -1.753 1.00 97.44 108 SER A O 1
ATOM 900 N N . TRP A 1 109 ? 2.706 2.296 -1.002 1.00 97.94 109 TRP A N 1
ATOM 901 C CA . TRP A 1 109 ? 3.348 2.009 -2.299 1.00 97.94 109 TRP A CA 1
ATOM 902 C C . TRP A 1 109 ? 2.367 1.540 -3.387 1.00 97.94 109 TRP A C 1
ATOM 904 O O . TRP A 1 109 ? 2.670 1.574 -4.583 1.00 97.94 109 TRP A O 1
ATOM 914 N N . ALA A 1 110 ? 1.184 1.081 -2.975 1.00 97.81 110 ALA A N 1
ATOM 915 C CA . ALA A 1 110 ? 0.103 0.646 -3.848 1.00 97.81 110 ALA A CA 1
ATOM 916 C C . ALA A 1 110 ? -1.050 1.656 -3.940 1.00 97.81 110 ALA A C 1
ATOM 918 O O . ALA A 1 110 ? -2.037 1.395 -4.624 1.00 97.81 110 ALA A O 1
ATOM 919 N N . ALA A 1 111 ? -0.953 2.807 -3.266 1.00 96.25 111 ALA A N 1
ATOM 920 C CA . ALA A 1 111 ? -2.059 3.752 -3.123 1.00 96.25 111 ALA A CA 1
ATOM 921 C C . ALA A 1 111 ? -2.564 4.324 -4.457 1.00 96.25 111 ALA A C 1
ATOM 923 O O . ALA A 1 111 ? -3.770 4.518 -4.616 1.00 96.25 111 ALA A O 1
ATOM 924 N N . ASN A 1 112 ? -1.645 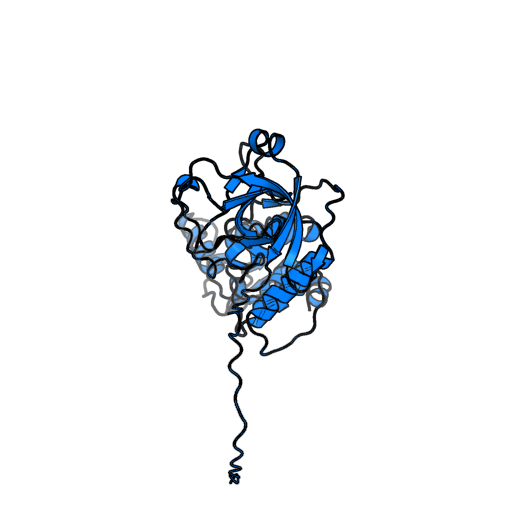4.558 -5.397 1.00 95.12 112 ASN A N 1
ATOM 925 C CA . ASN A 1 112 ? -1.924 5.103 -6.730 1.00 95.12 112 ASN A CA 1
ATOM 926 C C . ASN A 1 112 ? -1.956 4.020 -7.818 1.00 95.12 112 ASN A C 1
ATOM 928 O O . ASN A 1 112 ? -1.881 4.334 -9.004 1.00 95.12 112 ASN A O 1
ATOM 932 N N . ARG A 1 113 ? -2.016 2.743 -7.422 1.00 96.62 113 ARG A N 1
ATOM 933 C CA . ARG A 1 113 ? -2.046 1.626 -8.362 1.00 96.62 113 ARG A CA 1
ATOM 934 C C . ARG A 1 113 ? -3.471 1.166 -8.632 1.00 96.62 113 ARG A C 1
ATOM 936 O O . ARG A 1 113 ? -4.326 1.169 -7.751 1.00 96.62 113 ARG A O 1
ATOM 943 N N . GLU A 1 114 ? -3.682 0.721 -9.858 1.00 96.31 114 GLU A N 1
ATOM 944 C CA . GLU A 1 114 ? -4.952 0.314 -10.428 1.00 96.31 114 GLU A CA 1
ATOM 945 C C . GLU A 1 114 ? -4.851 -1.098 -11.008 1.00 96.31 114 GLU A C 1
ATOM 947 O O . GLU A 1 114 ? -3.793 -1.575 -11.444 1.00 96.31 114 GLU A O 1
ATOM 952 N N . THR A 1 115 ? -5.985 -1.788 -11.008 1.00 97.06 115 THR A N 1
ATOM 953 C CA . THR A 1 115 ? -6.123 -3.149 -11.524 1.00 97.06 115 THR A CA 1
ATOM 954 C C . THR A 1 115 ? -7.410 -3.265 -12.326 1.00 97.06 115 THR A C 1
ATOM 956 O O . THR A 1 115 ? -8.373 -2.548 -12.074 1.00 97.06 115 THR A O 1
ATOM 959 N N . THR A 1 116 ? -7.420 -4.144 -13.329 1.00 95.06 116 THR A N 1
ATOM 960 C CA . THR A 1 116 ? -8.595 -4.332 -14.193 1.00 95.06 116 THR A CA 1
ATOM 961 C C . THR A 1 116 ? -9.732 -5.029 -13.452 1.00 95.06 116 THR A C 1
ATOM 963 O O . THR A 1 116 ? -10.885 -4.636 -13.592 1.00 95.06 116 THR A O 1
ATOM 966 N N . LYS A 1 117 ? -9.417 -6.058 -12.657 1.00 96.62 117 LYS A N 1
ATOM 967 C CA . LYS A 1 117 ? -10.381 -6.700 -11.760 1.00 96.62 117 LYS A CA 1
ATOM 968 C C . LYS A 1 117 ? -10.224 -6.118 -10.365 1.00 96.62 117 LYS A C 1
ATOM 970 O O . LYS A 1 117 ? -9.106 -6.015 -9.877 1.00 96.62 117 LYS A O 1
ATOM 975 N N . VAL A 1 118 ? -11.335 -5.797 -9.709 1.00 96.62 118 VAL A N 1
ATOM 976 C CA . VAL A 1 118 ? -11.331 -5.147 -8.387 1.00 96.62 118 VAL A CA 1
ATOM 977 C C . VAL A 1 118 ? -10.555 -5.970 -7.355 1.00 96.62 118 VAL A C 1
ATOM 979 O O . VAL A 1 118 ? -9.809 -5.413 -6.560 1.00 96.62 118 VAL A O 1
ATOM 982 N N . GLU A 1 119 ? -10.697 -7.292 -7.376 1.00 97.44 119 GLU A N 1
ATOM 983 C CA . GLU A 1 119 ? -10.012 -8.218 -6.474 1.00 97.44 119 GLU A CA 1
ATOM 984 C C . GLU A 1 119 ? -8.492 -8.307 -6.703 1.00 97.44 119 GLU A C 1
ATOM 986 O O . GLU A 1 119 ? -7.750 -8.609 -5.763 1.00 97.44 119 GLU A O 1
ATOM 991 N N . ASP A 1 120 ? -8.001 -7.982 -7.906 1.00 97.62 120 ASP A N 1
ATOM 992 C CA . ASP A 1 120 ? -6.570 -8.057 -8.217 1.00 97.62 120 ASP A CA 1
ATOM 993 C C . ASP A 1 120 ? -5.758 -7.035 -7.411 1.00 97.62 120 ASP A C 1
ATOM 995 O O . ASP A 1 120 ? -4.574 -7.279 -7.185 1.00 97.62 120 ASP A O 1
ATOM 999 N N . ILE A 1 121 ? -6.367 -5.950 -6.902 1.00 97.81 121 ILE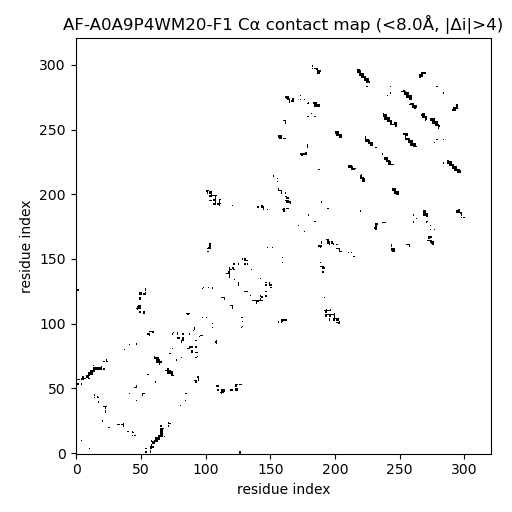 A N 1
ATOM 1000 C CA . ILE A 1 121 ? -5.679 -5.013 -5.995 1.00 97.81 121 ILE A CA 1
ATOM 1001 C C . ILE A 1 121 ? -5.191 -5.709 -4.721 1.00 97.81 121 ILE A C 1
ATOM 1003 O O . ILE A 1 121 ? -4.182 -5.319 -4.143 1.00 97.81 121 ILE A O 1
ATOM 1007 N N . ALA A 1 122 ? -5.892 -6.754 -4.275 1.00 97.81 122 ALA A N 1
ATOM 1008 C CA . ALA A 1 122 ? -5.482 -7.551 -3.131 1.00 97.81 122 ALA A CA 1
ATOM 1009 C C . ALA A 1 122 ? -4.417 -8.575 -3.537 1.00 97.81 122 ALA A C 1
ATOM 1011 O O . ALA A 1 122 ? -3.384 -8.722 -2.882 1.00 97.81 122 ALA A O 1
ATOM 1012 N N . TYR A 1 123 ? -4.646 -9.270 -4.650 1.00 97.12 123 TYR A N 1
ATOM 1013 C CA . TYR A 1 123 ? -3.770 -10.348 -5.100 1.00 97.12 123 TYR A CA 1
ATOM 1014 C C . TYR A 1 123 ? -2.389 -9.849 -5.523 1.00 97.12 123 TYR A C 1
ATOM 1016 O O . TYR A 1 123 ? -1.380 -10.497 -5.226 1.00 97.12 123 TYR A O 1
ATOM 1024 N N . CYS A 1 124 ? -2.318 -8.660 -6.124 1.00 96.50 124 CYS A N 1
ATOM 1025 C CA . CYS A 1 124 ? -1.057 -8.027 -6.483 1.00 96.50 124 CYS A CA 1
ATOM 1026 C C . CYS A 1 124 ? -0.247 -7.552 -5.265 1.00 96.50 124 CYS A C 1
ATOM 1028 O O . CYS A 1 124 ? 0.894 -7.126 -5.437 1.00 96.50 124 CYS A O 1
ATOM 1030 N N . LEU A 1 125 ? -0.769 -7.666 -4.039 1.00 97.12 125 LEU A N 1
ATOM 1031 C CA . LEU A 1 125 ? -0.069 -7.303 -2.804 1.00 97.12 125 LEU A CA 1
ATOM 1032 C C . LEU A 1 125 ? 0.374 -8.503 -1.963 1.00 97.12 125 LEU A C 1
ATOM 1034 O O . LEU A 1 125 ? 1.238 -8.335 -1.106 1.00 97.12 125 LEU A O 1
ATOM 1038 N N . MET A 1 126 ? -0.122 -9.715 -2.239 1.00 95.38 126 MET A N 1
ATOM 1039 C CA . MET A 1 126 ? 0.226 -10.920 -1.468 1.00 95.38 126 MET A CA 1
ATOM 1040 C C . MET A 1 126 ? 1.740 -11.113 -1.312 1.00 95.38 126 MET A C 1
ATOM 1042 O O . MET A 1 126 ? 2.223 -11.347 -0.212 1.00 95.38 126 MET A O 1
ATOM 1046 N N . GLY A 1 127 ? 2.511 -10.932 -2.392 1.00 93.06 127 GLY A N 1
ATOM 1047 C CA . GLY A 1 127 ? 3.969 -11.081 -2.353 1.00 93.06 127 GLY A CA 1
ATOM 1048 C C . GLY A 1 127 ? 4.704 -9.976 -1.582 1.00 93.06 127 GLY A C 1
ATOM 1049 O O . GLY A 1 127 ? 5.810 -10.218 -1.105 1.00 93.06 127 GLY A O 1
ATOM 1050 N N . ILE A 1 128 ? 4.114 -8.782 -1.466 1.00 95.50 128 ILE A N 1
ATOM 1051 C CA . ILE A 1 128 ? 4.677 -7.642 -0.717 1.00 95.50 128 ILE A CA 1
ATOM 1052 C C . ILE A 1 128 ? 4.481 -7.826 0.793 1.00 95.50 128 ILE A C 1
ATOM 1054 O O . ILE A 1 128 ? 5.324 -7.406 1.587 1.00 95.50 128 ILE A O 1
ATOM 1058 N N . PHE A 1 129 ? 3.378 -8.469 1.175 1.00 95.38 129 PHE A N 1
ATOM 1059 C CA . PHE A 1 129 ? 3.047 -8.778 2.564 1.00 95.38 129 PHE A CA 1
ATOM 1060 C C . PHE A 1 129 ? 3.427 -10.194 3.002 1.00 95.38 129 PHE A C 1
ATOM 1062 O O . PHE A 1 129 ? 3.229 -10.523 4.162 1.00 95.38 129 PHE A O 1
ATOM 1069 N N . ASP A 1 130 ? 3.971 -11.001 2.090 1.00 92.56 130 ASP A N 1
ATOM 1070 C CA . ASP A 1 130 ? 4.333 -12.407 2.307 1.00 92.56 130 ASP A CA 1
ATOM 1071 C C . ASP A 1 130 ? 3.183 -13.274 2.850 1.00 92.56 130 ASP A C 1
ATOM 1073 O O . ASP A 1 130 ? 3.369 -14.167 3.667 1.00 92.56 130 ASP A O 1
ATOM 1077 N N . VAL A 1 131 ? 1.967 -13.018 2.361 1.00 93.56 131 VAL A N 1
ATOM 1078 C CA . VAL A 1 131 ? 0.767 -13.778 2.731 1.00 93.56 131 VAL A CA 1
ATOM 1079 C C . VAL A 1 131 ? 0.310 -14.672 1.588 1.00 93.56 131 VAL A C 1
ATOM 1081 O O . VAL A 1 131 ? 0.497 -14.360 0.409 1.00 93.56 131 VAL A O 1
ATOM 1084 N N . ASN A 1 132 ? -0.356 -15.773 1.933 1.00 92.19 132 ASN A N 1
ATOM 1085 C CA . ASN A 1 132 ? -0.953 -16.680 0.962 1.00 92.19 132 ASN A CA 1
ATOM 1086 C C . ASN A 1 132 ? -2.467 -16.798 1.176 1.00 92.19 132 ASN A C 1
ATOM 1088 O O . ASN A 1 132 ? -2.941 -17.072 2.279 1.00 92.19 132 ASN A O 1
ATOM 1092 N N . MET A 1 133 ? -3.239 -16.616 0.106 1.00 93.94 133 MET A N 1
ATOM 1093 C CA . MET A 1 133 ? -4.696 -16.738 0.118 1.00 93.94 133 MET A CA 1
ATOM 1094 C C . MET A 1 133 ? -5.206 -17.194 -1.263 1.00 93.94 133 MET A C 1
ATOM 1096 O O . MET A 1 133 ? -4.648 -16.774 -2.275 1.00 93.94 133 MET A O 1
ATOM 1100 N N . PRO A 1 134 ? -6.260 -18.035 -1.347 1.00 94.69 134 PRO A N 1
ATOM 1101 C CA . PRO A 1 134 ? -6.814 -18.489 -2.630 1.00 94.69 134 PRO A CA 1
ATOM 1102 C C . PRO A 1 134 ? -7.257 -17.336 -3.540 1.00 94.69 134 PRO A C 1
ATOM 1104 O O . PRO A 1 134 ? -7.787 -16.357 -3.027 1.00 94.69 134 PRO A O 1
ATOM 1107 N N . LEU A 1 135 ? -7.119 -17.466 -4.861 1.00 94.62 135 LEU A N 1
ATOM 1108 C CA . LEU A 1 135 ? -7.657 -16.514 -5.844 1.00 94.62 135 LEU A CA 1
ATOM 1109 C C . LEU A 1 135 ? -9.136 -16.840 -6.101 1.00 94.62 135 LEU A C 1
ATOM 1111 O O . LEU A 1 135 ? -9.450 -17.896 -6.643 1.00 94.62 135 LEU A O 1
ATOM 1115 N N . LEU A 1 136 ? -10.043 -15.954 -5.698 1.00 95.56 136 LEU A N 1
ATOM 1116 C CA . LEU A 1 136 ? -11.494 -16.113 -5.812 1.00 95.56 136 LEU A CA 1
ATOM 1117 C C . LEU A 1 136 ? -12.068 -14.997 -6.695 1.00 95.56 136 LEU A C 1
ATOM 1119 O O . LEU A 1 136 ? -12.588 -13.994 -6.203 1.00 95.56 136 LEU A O 1
ATOM 1123 N N . TYR A 1 137 ? -11.970 -15.170 -8.013 1.00 94.06 137 TYR A N 1
ATOM 1124 C CA . TYR A 1 137 ? -12.515 -14.195 -8.957 1.00 94.06 137 TYR A CA 1
ATOM 1125 C C . TYR A 1 137 ? -14.037 -14.058 -8.809 1.00 94.06 137 TYR A C 1
ATOM 1127 O O . TYR A 1 137 ? -14.754 -15.052 -8.703 1.00 94.06 137 TYR A O 1
ATOM 1135 N N . GLY A 1 138 ? -14.516 -12.813 -8.786 1.00 94.31 138 GLY A N 1
ATOM 1136 C CA . GLY A 1 138 ? -15.905 -12.462 -8.478 1.00 94.31 138 GLY A CA 1
ATOM 1137 C C . GLY A 1 138 ? -16.166 -12.076 -7.015 1.00 94.31 138 GLY A C 1
ATOM 1138 O O . GLY A 1 138 ? -17.270 -11.635 -6.698 1.00 94.31 138 GLY A O 1
ATOM 1139 N N . GLU A 1 139 ? -15.181 -12.175 -6.109 1.00 95.00 139 GLU A N 1
ATOM 1140 C CA . GLU A 1 139 ? -15.355 -11.718 -4.716 1.00 95.00 139 GLU A CA 1
ATOM 1141 C C . GLU A 1 139 ? -15.293 -10.181 -4.558 1.00 95.00 139 GLU A C 1
ATOM 1143 O O . GLU A 1 139 ? -15.727 -9.641 -3.532 1.00 95.00 139 GLU A O 1
ATOM 1148 N N . GLY A 1 140 ? -14.777 -9.472 -5.570 1.00 95.31 140 GLY A N 1
ATOM 1149 C CA . GLY A 1 140 ? -14.676 -8.013 -5.613 1.00 95.31 140 GLY A CA 1
ATOM 1150 C C . GLY A 1 140 ? -13.856 -7.432 -4.456 1.00 95.31 140 GLY A C 1
ATOM 1151 O O . GLY A 1 140 ? -12.810 -7.958 -4.077 1.00 95.31 140 GLY A O 1
ATOM 1152 N N . SER A 1 141 ? -14.349 -6.353 -3.838 1.00 92.25 141 SER A N 1
ATOM 1153 C CA . SER A 1 141 ? -13.654 -5.655 -2.741 1.00 92.25 141 SER A CA 1
ATOM 1154 C C . SER A 1 141 ? -13.457 -6.502 -1.475 1.00 92.25 141 SER A C 1
ATOM 1156 O O . SER A 1 141 ? -12.622 -6.168 -0.629 1.00 92.25 141 SER A O 1
ATOM 1158 N N . LYS A 1 142 ? -14.160 -7.639 -1.344 1.00 93.75 142 LYS A N 1
ATOM 1159 C CA . LYS A 1 142 ? -13.948 -8.588 -0.239 1.00 93.75 142 LYS A CA 1
ATOM 1160 C C . LYS A 1 142 ? -12.529 -9.165 -0.246 1.00 93.75 142 LYS A C 1
ATOM 1162 O O . LYS A 1 142 ? -12.007 -9.445 0.834 1.00 93.75 142 LYS A O 1
ATOM 1167 N N . ALA A 1 143 ? -11.885 -9.259 -1.413 1.00 97.00 143 ALA A N 1
ATOM 1168 C CA . ALA A 1 143 ? -10.506 -9.727 -1.540 1.00 97.00 143 ALA A CA 1
ATOM 1169 C C . ALA A 1 143 ? -9.539 -8.884 -0.696 1.00 97.00 143 ALA A C 1
ATOM 1171 O O . ALA A 1 143 ? -8.713 -9.425 0.034 1.00 97.00 143 ALA A O 1
ATOM 1172 N N . PHE A 1 144 ? -9.677 -7.553 -0.728 1.00 97.06 144 PHE A N 1
ATOM 1173 C CA . PHE A 1 144 ? -8.780 -6.650 -0.001 1.00 97.06 144 PHE A CA 1
ATOM 1174 C C . PHE A 1 144 ? -8.991 -6.707 1.516 1.00 97.06 144 PHE A C 1
ATOM 1176 O O . PHE A 1 144 ? -8.042 -6.581 2.292 1.00 97.06 144 PHE A O 1
ATOM 1183 N N . LYS A 1 145 ? -10.223 -6.969 1.963 1.00 94.88 145 LYS A N 1
ATOM 1184 C CA . LYS A 1 145 ? -10.488 -7.274 3.372 1.00 94.88 145 LYS A CA 1
ATOM 1185 C C . LYS A 1 145 ? -9.818 -8.586 3.787 1.00 94.88 145 LYS A C 1
ATOM 1187 O O . LYS A 1 145 ? -9.161 -8.620 4.821 1.00 94.88 145 LYS A O 1
ATOM 1192 N N . ARG A 1 146 ? -9.953 -9.639 2.977 1.00 95.19 146 ARG A N 1
ATOM 1193 C CA . ARG A 1 146 ? -9.347 -10.952 3.244 1.00 95.19 146 ARG A CA 1
ATOM 1194 C C . ARG A 1 146 ? -7.816 -10.878 3.273 1.00 95.19 146 ARG A C 1
ATOM 1196 O O . ARG A 1 146 ? -7.204 -11.517 4.121 1.00 95.19 146 ARG A O 1
ATOM 1203 N N . LEU A 1 147 ? -7.212 -10.038 2.426 1.00 96.75 147 LEU A N 1
ATOM 1204 C CA . LEU A 1 147 ? -5.783 -9.715 2.488 1.00 96.75 147 LEU A CA 1
ATOM 1205 C C . LEU A 1 147 ? -5.406 -9.118 3.848 1.00 96.75 147 LEU A C 1
ATOM 1207 O O . LEU A 1 147 ? -4.475 -9.599 4.480 1.00 96.75 147 LEU A O 1
ATOM 1211 N N . GLN A 1 148 ? -6.127 -8.097 4.319 1.00 96.19 148 GLN A N 1
ATOM 1212 C CA . GLN A 1 148 ? -5.836 -7.476 5.616 1.00 96.19 148 GLN A CA 1
ATOM 1213 C C . GLN A 1 148 ? -6.055 -8.436 6.790 1.00 96.19 148 GLN A C 1
ATOM 1215 O O . GLN A 1 148 ? -5.312 -8.372 7.762 1.00 96.19 148 GLN A O 1
ATOM 1220 N N . GLU A 1 149 ? -7.033 -9.342 6.701 1.00 93.12 149 GLU A N 1
ATOM 1221 C CA . GLU A 1 149 ? -7.210 -10.414 7.687 1.00 93.12 149 GLU A CA 1
ATOM 1222 C C . GLU A 1 149 ? -6.015 -11.366 7.706 1.00 93.12 149 GLU A C 1
ATOM 1224 O O . GLU A 1 149 ? -5.533 -11.684 8.785 1.00 93.12 149 GLU A O 1
ATOM 1229 N N . LYS A 1 150 ? -5.495 -11.750 6.536 1.00 94.25 150 LYS A N 1
ATOM 1230 C CA . LYS A 1 150 ? -4.295 -12.588 6.432 1.00 94.25 150 LYS A CA 1
ATOM 1231 C C . LYS A 1 150 ? -3.045 -11.896 6.951 1.00 94.25 150 LYS A C 1
ATOM 1233 O O . LYS A 1 150 ? -2.281 -12.507 7.676 1.00 94.25 150 LYS A O 1
ATOM 1238 N N . ILE A 1 151 ? -2.869 -10.614 6.635 1.00 94.00 151 ILE A N 1
ATOM 1239 C CA . ILE A 1 151 ? -1.765 -9.812 7.176 1.00 94.00 151 ILE A CA 1
ATOM 1240 C C . ILE A 1 151 ? -1.840 -9.792 8.704 1.00 94.00 151 ILE A C 1
ATOM 1242 O O . ILE A 1 151 ? -0.841 -10.016 9.371 1.00 94.00 151 ILE A O 1
ATOM 1246 N N . PHE A 1 152 ? -3.032 -9.551 9.246 1.00 89.75 152 PHE A N 1
ATOM 1247 C CA . PHE A 1 152 ? -3.279 -9.457 10.681 1.00 89.75 152 PHE A CA 1
ATOM 1248 C C . PHE A 1 152 ? -3.087 -10.774 11.448 1.00 89.75 152 PHE A C 1
ATOM 1250 O O . PHE A 1 152 ? -2.864 -10.733 12.651 1.00 89.75 152 PHE A O 1
ATOM 1257 N N . GLU A 1 153 ? -3.203 -11.931 10.793 1.00 87.12 153 GLU A N 1
ATOM 1258 C CA . GLU A 1 153 ? -2.975 -13.234 11.434 1.00 87.12 153 GLU A CA 1
ATOM 1259 C C . GLU A 1 153 ? -1.509 -13.427 11.856 1.00 87.12 153 GLU A C 1
ATOM 1261 O O . GLU A 1 153 ? -1.265 -14.061 12.880 1.00 87.12 153 GLU A O 1
ATOM 1266 N N . ASP A 1 154 ? -0.565 -12.824 11.125 1.00 82.62 154 ASP A N 1
ATOM 1267 C CA . ASP A 1 154 ? 0.875 -13.074 11.272 1.00 82.62 154 ASP A CA 1
ATOM 1268 C C . ASP A 1 154 ? 1.664 -11.834 11.753 1.00 82.62 154 ASP A C 1
ATOM 1270 O O . ASP A 1 154 ? 2.893 -11.788 11.649 1.00 82.62 154 ASP A O 1
ATOM 1274 N N . THR A 1 155 ? 0.992 -10.785 12.253 1.00 84.50 155 THR A N 1
ATOM 1275 C CA . THR A 1 155 ? 1.665 -9.539 12.661 1.00 84.50 155 THR A CA 1
ATOM 1276 C C . THR A 1 155 ? 0.957 -8.751 13.765 1.00 84.50 155 THR A C 1
ATOM 1278 O O . THR A 1 155 ? -0.265 -8.618 13.778 1.00 84.50 155 THR A O 1
ATOM 1281 N N . ASP A 1 156 ? 1.757 -8.109 14.620 1.00 85.19 156 ASP A N 1
ATOM 1282 C CA . ASP A 1 156 ? 1.294 -7.146 15.628 1.00 85.19 156 ASP A CA 1
ATOM 1283 C C . ASP A 1 156 ? 1.417 -5.679 15.166 1.00 85.19 156 ASP A C 1
ATOM 1285 O O . ASP A 1 156 ? 1.152 -4.747 15.930 1.00 85.19 156 ASP A O 1
ATOM 1289 N N . ASP A 1 157 ? 1.821 -5.429 13.913 1.00 90.50 157 ASP A N 1
ATOM 1290 C CA . ASP A 1 157 ? 1.988 -4.070 13.390 1.00 90.50 157 ASP A CA 1
ATOM 1291 C C . ASP A 1 157 ? 0.631 -3.363 13.203 1.00 90.50 157 ASP A C 1
ATOM 1293 O O . ASP A 1 157 ? -0.058 -3.458 12.182 1.00 90.50 157 ASP A O 1
ATOM 1297 N N . MET A 1 158 ? 0.267 -2.559 14.202 1.00 91.62 158 MET A N 1
ATOM 1298 C CA . MET A 1 158 ? -0.982 -1.799 14.219 1.00 91.62 158 MET A CA 1
ATOM 1299 C C . MET A 1 158 ? -1.051 -0.667 13.188 1.00 91.62 158 MET A C 1
ATOM 1301 O O . MET A 1 158 ? -2.110 -0.046 13.044 1.00 91.62 158 MET A O 1
ATOM 1305 N N . SER A 1 159 ? 0.023 -0.397 12.437 1.00 94.62 159 SER A N 1
ATOM 1306 C CA . SER A 1 159 ? -0.040 0.527 11.303 1.00 94.62 159 SER A CA 1
ATOM 1307 C C . SER A 1 159 ? -1.020 0.051 10.219 1.00 94.62 159 SER A C 1
ATOM 1309 O O . SER A 1 159 ? -1.545 0.882 9.481 1.00 94.62 159 SER A O 1
ATOM 1311 N N . LEU A 1 160 ? -1.397 -1.238 10.203 1.00 95.25 160 LEU A N 1
ATOM 1312 C CA . LEU A 1 160 ? -2.508 -1.771 9.402 1.00 95.25 160 LEU A CA 1
ATOM 1313 C C . LEU A 1 160 ? -3.822 -0.987 9.587 1.00 95.25 160 LEU A C 1
ATOM 1315 O O . LEU A 1 160 ? -4.615 -0.862 8.656 1.00 95.25 160 LEU A O 1
ATOM 1319 N N . PHE A 1 161 ? -4.058 -0.420 10.771 1.00 95.06 161 PHE A N 1
ATOM 1320 C CA . PHE A 1 161 ? -5.269 0.352 11.070 1.00 95.06 161 PHE A CA 1
ATOM 1321 C C . PHE A 1 161 ? -5.085 1.862 10.895 1.00 95.06 161 PHE A C 1
ATOM 1323 O O . PHE A 1 161 ? -6.052 2.625 11.001 1.00 95.06 161 PHE A O 1
ATOM 1330 N N . ALA A 1 162 ? -3.867 2.310 10.589 1.00 94.50 162 ALA A N 1
ATOM 1331 C CA . ALA A 1 162 ? -3.512 3.710 10.414 1.00 94.50 162 ALA A CA 1
ATOM 1332 C C . ALA A 1 162 ? -3.821 4.203 8.990 1.00 94.50 162 ALA A C 1
ATOM 1334 O O . ALA A 1 162 ? -2.957 4.767 8.339 1.00 94.50 162 ALA A O 1
ATOM 1335 N N . TRP A 1 163 ? -5.046 4.006 8.507 1.00 94.38 163 TRP A N 1
ATOM 1336 C CA . TRP A 1 163 ? -5.533 4.525 7.220 1.00 94.38 163 TRP A CA 1
ATOM 1337 C C . TRP A 1 163 ? -6.549 5.655 7.415 1.00 94.38 163 TRP A C 1
ATOM 1339 O O . TRP A 1 163 ? -6.979 5.898 8.540 1.00 94.38 163 TRP A O 1
ATOM 1349 N N . GLN A 1 164 ? -6.942 6.367 6.357 1.00 89.56 164 GLN A N 1
ATOM 1350 C CA . GLN A 1 164 ? -7.952 7.439 6.391 1.00 89.56 164 GLN A CA 1
ATOM 1351 C C . GLN A 1 164 ? -8.861 7.395 5.154 1.00 89.56 164 GLN A C 1
ATOM 1353 O O . GLN A 1 164 ? -8.472 6.891 4.098 1.00 89.56 164 GLN A O 1
ATOM 1358 N N . THR A 1 165 ? -10.092 7.903 5.266 1.00 83.38 165 THR A N 1
ATOM 1359 C CA . THR A 1 165 ? -10.960 8.076 4.092 1.00 83.38 165 THR A CA 1
ATOM 1360 C C . THR A 1 165 ? -10.452 9.244 3.240 1.00 83.38 165 THR A C 1
ATOM 1362 O O . THR A 1 165 ? -9.916 10.219 3.760 1.00 83.38 165 THR A O 1
ATOM 1365 N N . VAL A 1 166 ? -10.573 9.140 1.914 1.00 69.19 166 VAL A N 1
ATOM 1366 C CA . VAL A 1 166 ? -10.049 10.162 0.981 1.00 69.19 166 VAL A CA 1
ATOM 1367 C C . VAL A 1 166 ? -10.845 11.472 1.075 1.00 69.19 166 VAL A C 1
ATOM 1369 O O . VAL A 1 166 ? -10.319 12.546 0.815 1.00 69.19 166 VAL A O 1
ATOM 1372 N N . GLU A 1 167 ? -12.103 11.395 1.515 1.00 60.78 167 GLU A N 1
ATOM 1373 C CA . GLU A 1 167 ? -13.012 12.537 1.672 1.00 60.78 167 GLU A CA 1
ATOM 1374 C C . GLU A 1 167 ? -12.763 13.376 2.935 1.00 60.78 167 GLU A C 1
ATOM 1376 O O . GLU A 1 167 ? -13.501 14.332 3.192 1.00 60.78 167 GLU A O 1
ATOM 1381 N N . VAL A 1 168 ? -11.745 13.049 3.742 1.00 57.47 168 VAL A N 1
ATOM 1382 C CA . VAL A 1 168 ? -11.376 13.877 4.894 1.00 57.47 168 VAL A CA 1
ATOM 1383 C C . VAL A 1 168 ? -10.821 15.197 4.368 1.00 57.47 168 VAL A C 1
ATOM 1385 O O . VAL A 1 168 ? -9.626 15.344 4.117 1.00 57.47 168 VAL A O 1
ATOM 1388 N N . LYS A 1 169 ? -11.707 16.189 4.222 1.00 45.50 169 LYS A N 1
ATOM 1389 C CA . LYS A 1 169 ? -11.319 17.596 4.142 1.00 45.50 169 LYS A CA 1
ATOM 1390 C C . LYS A 1 169 ? -10.416 17.847 5.343 1.00 45.50 169 LYS A C 1
ATOM 1392 O O . LYS A 1 169 ? -10.836 17.656 6.485 1.00 45.50 169 LYS A O 1
ATOM 1397 N N . SER A 1 170 ? -9.181 18.239 5.070 1.00 44.09 170 SER A N 1
ATOM 1398 C CA . SER A 1 170 ? -8.060 18.458 5.990 1.00 44.09 170 SER A CA 1
ATOM 1399 C C . SER A 1 170 ? -8.296 19.550 7.054 1.00 44.09 170 SER A C 1
ATOM 1401 O O . SER A 1 170 ? -7.351 20.138 7.567 1.00 44.09 170 SER A O 1
ATOM 1403 N N . SER A 1 171 ? -9.548 19.829 7.424 1.00 44.50 171 SER A N 1
ATOM 1404 C CA . SER A 1 171 ? -9.947 20.968 8.247 1.00 44.50 171 SER A CA 1
ATOM 1405 C C . SER A 1 171 ? -10.975 20.668 9.341 1.00 44.50 171 SER A C 1
ATOM 1407 O O . SER A 1 171 ? -11.230 21.551 10.161 1.00 44.50 171 SER A O 1
ATOM 1409 N N . MET A 1 172 ? -11.556 19.463 9.439 1.00 49.69 172 MET A N 1
ATOM 1410 C CA . MET A 1 172 ? -12.396 19.159 10.605 1.00 49.69 172 MET A CA 1
ATOM 1411 C C . MET A 1 172 ? -11.515 18.793 11.796 1.00 49.69 172 MET A C 1
ATOM 1413 O O . MET A 1 172 ? -11.044 17.663 11.930 1.00 49.69 172 MET A O 1
ATOM 1417 N N . SER A 1 173 ? -11.305 19.769 12.682 1.00 54.00 173 SER A N 1
ATOM 1418 C CA . SER A 1 173 ? -10.774 19.504 14.014 1.00 54.00 173 SER A CA 1
ATOM 1419 C C . SER A 1 173 ? -11.624 18.410 14.679 1.00 54.00 173 SER A C 1
ATOM 1421 O O . SER A 1 173 ? -12.846 18.386 14.487 1.00 54.00 173 SER A O 1
ATOM 1423 N N . PRO A 1 174 ? -11.029 17.515 15.495 1.00 55.88 174 PRO A N 1
ATOM 1424 C CA . PRO A 1 174 ? -11.795 16.513 16.233 1.00 55.88 174 PRO A CA 1
ATOM 1425 C C . PRO A 1 174 ? -12.974 17.135 16.992 1.00 55.88 174 PRO A C 1
ATOM 1427 O O . PRO A 1 174 ? -14.019 16.518 17.110 1.00 55.88 174 PRO A O 1
ATOM 1430 N N . GLN A 1 175 ? -12.835 18.391 17.427 1.00 56.09 175 GLN A N 1
ATOM 1431 C CA . GLN A 1 175 ? -13.835 19.159 18.170 1.00 56.09 175 GLN A CA 1
ATOM 1432 C C . GLN A 1 175 ? -15.151 19.393 17.400 1.00 56.09 175 GLN A C 1
ATOM 1434 O O . GLN A 1 175 ? -16.192 19.526 18.037 1.00 56.09 175 GLN A O 1
ATOM 1439 N N . ASN A 1 176 ? -15.133 19.365 16.063 1.00 60.06 176 ASN A N 1
ATOM 1440 C CA . ASN A 1 176 ? -16.320 19.542 15.213 1.00 60.06 176 ASN A CA 1
ATOM 1441 C C . ASN A 1 176 ? -16.972 18.210 14.791 1.00 60.06 176 ASN A C 1
ATOM 1443 O O . ASN A 1 176 ? -17.886 18.192 13.965 1.00 60.06 176 ASN A O 1
ATOM 1447 N N . LEU A 1 177 ? -16.482 17.076 15.297 1.00 70.00 177 LEU A N 1
ATOM 1448 C CA . LEU A 1 177 ? -16.928 15.755 14.867 1.00 70.00 177 LEU A CA 1
ATOM 1449 C C . LEU A 1 177 ? -18.145 15.294 15.673 1.00 70.00 177 LEU A C 1
ATOM 1451 O O . LEU A 1 177 ? -18.018 14.966 16.841 1.00 70.00 177 LEU A O 1
ATOM 1455 N N . HIS A 1 178 ? -19.324 15.198 15.071 1.00 70.00 178 HIS A N 1
ATOM 1456 C CA . HIS A 1 178 ? -20.495 14.643 15.759 1.00 70.00 178 HIS A CA 1
ATOM 1457 C C . HIS A 1 178 ? -20.555 13.120 15.636 1.00 70.00 178 HIS A C 1
ATOM 1459 O O . HIS A 1 178 ? -20.059 12.559 14.664 1.00 70.00 178 HIS A O 1
ATOM 1465 N N . ALA A 1 179 ? -21.194 12.449 16.601 1.00 63.66 179 ALA A N 1
ATOM 1466 C CA . ALA A 1 179 ? -21.453 11.017 16.489 1.00 63.66 179 ALA A CA 1
ATOM 1467 C C . ALA A 1 179 ? -22.245 10.729 15.207 1.00 63.66 179 ALA A C 1
ATOM 1469 O O . ALA A 1 179 ? -23.279 11.353 14.949 1.00 63.66 179 ALA A O 1
ATOM 1470 N N . ALA A 1 180 ? -21.771 9.774 14.411 1.00 66.81 180 ALA A N 1
ATOM 1471 C CA . ALA A 1 180 ? -22.494 9.350 13.229 1.00 66.81 180 ALA A CA 1
ATOM 1472 C C . ALA A 1 180 ? -23.818 8.675 13.648 1.00 66.81 180 ALA A C 1
ATOM 1474 O O . ALA A 1 180 ? -23.906 8.067 14.723 1.00 66.81 180 ALA A O 1
ATOM 1475 N N . PRO A 1 181 ? -24.867 8.723 12.810 1.00 68.19 181 PRO A N 1
ATOM 1476 C CA . PRO A 1 181 ? -26.041 7.874 12.991 1.00 68.19 181 PRO A CA 1
ATOM 1477 C C . PRO A 1 181 ? -25.612 6.418 13.234 1.00 68.19 181 PRO A C 1
ATOM 1479 O O . PRO A 1 181 ? -24.662 5.955 12.604 1.00 68.19 181 PRO A O 1
ATOM 1482 N N . HIS A 1 182 ? -26.303 5.690 14.120 1.00 58.28 182 HIS A N 1
ATOM 1483 C CA . HIS A 1 182 ? -25.849 4.395 14.671 1.00 58.28 182 HIS A CA 1
ATOM 1484 C C . HIS A 1 182 ? -25.529 3.304 13.621 1.00 58.28 182 HIS A C 1
ATOM 1486 O O . HIS A 1 182 ? -24.870 2.320 13.945 1.00 58.28 182 HIS A O 1
ATOM 1492 N N . ASN A 1 183 ? -25.938 3.496 12.362 1.00 61.03 183 ASN A N 1
ATOM 1493 C CA . ASN A 1 183 ? -25.688 2.587 11.240 1.00 61.03 183 ASN A CA 1
ATOM 1494 C C . ASN A 1 183 ? -24.635 3.084 10.224 1.00 61.03 183 ASN A C 1
ATOM 1496 O O . ASN A 1 183 ? -24.556 2.523 9.136 1.00 61.03 183 ASN A O 1
ATOM 1500 N N . ARG A 1 184 ? -23.863 4.145 10.509 1.00 71.06 184 ARG A N 1
ATOM 1501 C CA . ARG A 1 184 ? -22.943 4.753 9.521 1.00 71.06 184 ARG A CA 1
ATOM 1502 C C . ARG A 1 184 ? -21.447 4.579 9.791 1.00 71.06 184 ARG A C 1
ATOM 1504 O O . ARG A 1 184 ? -20.659 5.057 8.986 1.00 71.06 184 ARG A O 1
ATOM 1511 N N . GLY A 1 185 ? -21.018 3.939 10.877 1.00 70.81 185 GLY A N 1
ATOM 1512 C CA . GLY A 1 185 ? -19.582 3.721 11.098 1.00 70.81 185 GLY A CA 1
ATOM 1513 C C . GLY A 1 185 ? -18.998 2.612 10.235 1.00 70.81 185 GLY A C 1
ATOM 1514 O O . GLY A 1 185 ? -19.650 1.617 9.955 1.00 70.81 185 GLY A O 1
ATOM 1515 N N . ILE A 1 186 ? -17.750 2.786 9.832 1.00 86.75 186 ILE A N 1
ATOM 1516 C CA . ILE A 1 186 ? -17.066 1.946 8.851 1.00 86.75 186 ILE A CA 1
ATOM 1517 C C . ILE A 1 186 ? -16.311 0.784 9.501 1.00 86.75 186 ILE A C 1
ATOM 1519 O O . ILE A 1 186 ? -16.150 0.704 10.725 1.00 86.75 186 ILE A O 1
ATOM 1523 N N . SER A 1 187 ? -15.880 -0.146 8.648 1.00 90.38 187 SER A N 1
ATOM 1524 C CA . SER A 1 187 ? -14.991 -1.248 9.014 1.00 90.38 187 SER A CA 1
ATOM 1525 C C . SER A 1 187 ? -13.701 -0.719 9.648 1.00 90.38 187 SER A C 1
ATOM 1527 O O . SER A 1 187 ? -13.251 0.385 9.347 1.00 90.38 187 SER A O 1
ATOM 1529 N N . ILE A 1 188 ? -13.083 -1.517 10.517 1.00 92.56 188 ILE A N 1
ATOM 1530 C CA . ILE A 1 188 ? -11.712 -1.266 10.978 1.00 92.56 188 ILE A CA 1
ATOM 1531 C C . ILE A 1 188 ? -10.666 -1.465 9.868 1.00 92.56 188 ILE A C 1
ATOM 1533 O O . ILE A 1 188 ? -9.638 -0.789 9.872 1.00 92.56 188 ILE A O 1
ATOM 1537 N N . PHE A 1 189 ? -10.938 -2.351 8.910 1.00 94.19 189 PHE A N 1
ATOM 1538 C CA . PHE A 1 189 ? -10.106 -2.564 7.727 1.00 94.19 189 PHE A CA 1
ATOM 1539 C C . PHE A 1 189 ? -10.412 -1.532 6.643 1.00 94.19 189 PHE A C 1
ATOM 1541 O O . PHE A 1 189 ? -11.574 -1.159 6.465 1.00 94.19 189 PHE A O 1
ATOM 1548 N N . ALA A 1 190 ? -9.376 -1.112 5.921 1.00 94.62 190 ALA A N 1
ATOM 1549 C CA . ALA A 1 190 ? -9.488 -0.202 4.789 1.00 94.62 190 ALA A CA 1
ATOM 1550 C C . ALA A 1 190 ? -10.208 -0.869 3.610 1.00 94.62 190 ALA A C 1
ATOM 1552 O O . ALA A 1 190 ? -10.224 -2.095 3.491 1.00 94.62 190 ALA A O 1
ATOM 1553 N N . GLU A 1 191 ? -10.756 -0.066 2.704 1.00 93.00 191 GLU A N 1
ATOM 1554 C CA . GLU A 1 191 ? -11.409 -0.569 1.489 1.00 93.00 191 GLU A CA 1
ATOM 1555 C C . GLU A 1 191 ? -10.450 -0.619 0.292 1.00 93.00 191 GLU A C 1
ATOM 1557 O O . GLU A 1 191 ? -10.664 -1.405 -0.627 1.00 93.00 191 GLU A O 1
ATOM 1562 N N . HIS A 1 192 ? -9.376 0.180 0.314 1.00 95.44 192 HIS A N 1
ATOM 1563 C CA . HIS A 1 192 ? -8.381 0.248 -0.756 1.00 95.44 192 HIS A CA 1
ATOM 1564 C C . HIS A 1 192 ? -7.008 0.708 -0.218 1.00 95.44 192 HIS A C 1
ATOM 1566 O O . HIS A 1 192 ? -6.972 1.520 0.714 1.00 95.44 192 HIS A O 1
ATOM 1572 N N . PRO A 1 193 ? -5.862 0.314 -0.816 1.00 97.00 193 PRO A N 1
ATOM 1573 C CA . PRO A 1 193 ? -4.542 0.832 -0.423 1.00 97.00 193 PRO A CA 1
ATOM 1574 C C . PRO A 1 193 ? -4.432 2.363 -0.504 1.00 97.00 193 PRO A C 1
ATOM 1576 O O . PRO A 1 193 ? -3.657 2.970 0.231 1.00 97.00 193 PRO A O 1
ATOM 1579 N N . ARG A 1 194 ? -5.269 3.027 -1.316 1.00 95.56 194 ARG A N 1
ATOM 1580 C CA . ARG A 1 194 ? -5.309 4.503 -1.395 1.00 95.56 194 ARG A CA 1
ATOM 1581 C C . ARG A 1 194 ? -5.617 5.178 -0.060 1.00 95.56 194 ARG A C 1
ATOM 1583 O O . ARG A 1 194 ? -5.229 6.321 0.152 1.00 95.56 194 ARG A O 1
ATOM 1590 N N . ASN A 1 195 ? -6.290 4.473 0.852 1.00 94.88 195 ASN A N 1
ATOM 1591 C CA . ASN A 1 195 ? -6.562 4.972 2.196 1.00 94.88 195 ASN A CA 1
ATOM 1592 C C . ASN A 1 195 ? -5.280 5.158 3.033 1.00 94.88 195 ASN A C 1
ATOM 1594 O O . ASN A 1 195 ? -5.333 5.796 4.083 1.00 94.88 195 ASN A O 1
ATOM 1598 N N . PHE A 1 196 ? -4.138 4.639 2.571 1.00 95.50 196 PHE A N 1
ATOM 1599 C CA . PHE A 1 196 ? -2.831 4.768 3.214 1.00 95.50 196 PHE A CA 1
ATOM 1600 C C . PHE A 1 196 ? -1.911 5.810 2.553 1.00 95.50 196 PHE A C 1
ATOM 1602 O O . PHE A 1 196 ? -0.757 5.952 2.958 1.00 95.50 196 PHE A O 1
ATOM 1609 N N . LEU A 1 197 ? -2.395 6.568 1.558 1.00 92.25 197 LEU A N 1
ATOM 1610 C CA . LEU A 1 197 ? -1.579 7.548 0.825 1.00 92.25 197 LEU A CA 1
ATOM 1611 C C . LEU A 1 197 ? -0.897 8.558 1.767 1.00 92.25 197 LEU A C 1
ATOM 1613 O O . LEU A 1 197 ? 0.292 8.833 1.646 1.00 92.25 197 LEU A O 1
ATOM 1617 N N . ALA A 1 198 ? -1.630 9.063 2.762 1.00 90.44 198 ALA A N 1
ATOM 1618 C CA . ALA A 1 198 ? -1.125 10.049 3.718 1.00 90.44 198 ALA A CA 1
ATOM 1619 C C . ALA A 1 198 ? -0.343 9.438 4.896 1.00 90.44 198 ALA A C 1
ATOM 1621 O O . ALA A 1 198 ? 0.040 10.161 5.813 1.00 90.44 198 ALA A O 1
ATOM 1622 N N . THR A 1 199 ? -0.136 8.118 4.930 1.00 92.19 199 THR A N 1
ATOM 1623 C CA . THR A 1 199 ? 0.370 7.397 6.116 1.00 92.19 199 THR A CA 1
ATOM 1624 C C . THR A 1 199 ? 1.654 6.620 5.838 1.00 92.19 199 THR A C 1
ATOM 1626 O O . THR A 1 199 ? 2.088 5.834 6.675 1.00 92.19 199 THR A O 1
ATOM 1629 N N . ALA A 1 200 ? 2.322 6.908 4.716 1.00 91.50 200 ALA A N 1
ATOM 1630 C CA . ALA A 1 200 ? 3.652 6.386 4.385 1.00 91.50 200 ALA A CA 1
ATOM 1631 C C . ALA A 1 200 ? 4.715 6.682 5.466 1.00 91.50 200 ALA A C 1
ATOM 1633 O O . ALA A 1 200 ? 5.698 5.960 5.614 1.00 91.50 200 ALA A O 1
ATOM 1634 N N . HIS A 1 201 ? 4.508 7.746 6.247 1.00 90.50 201 HIS A N 1
ATOM 1635 C CA . HIS A 1 201 ? 5.390 8.197 7.325 1.00 90.50 201 HIS A CA 1
ATOM 1636 C C . HIS A 1 201 ? 5.111 7.525 8.688 1.00 90.50 201 HIS A C 1
ATOM 1638 O O . HIS A 1 201 ? 5.721 7.908 9.691 1.00 90.50 201 HIS A O 1
ATOM 1644 N N . VAL A 1 202 ? 4.157 6.589 8.758 1.00 90.50 202 VAL A N 1
ATOM 1645 C CA . VAL A 1 202 ? 3.859 5.801 9.963 1.00 90.50 202 VAL A CA 1
ATOM 1646 C C . VAL A 1 202 ? 4.785 4.586 10.007 1.00 90.50 202 VAL A C 1
ATOM 1648 O O . VAL A 1 202 ? 4.910 3.864 9.023 1.00 90.50 202 VAL A O 1
ATOM 1651 N N . PHE A 1 203 ? 5.412 4.330 11.149 1.00 88.38 203 PHE A N 1
ATOM 1652 C CA . PHE A 1 203 ? 6.330 3.216 11.382 1.00 88.38 203 PHE A CA 1
ATOM 1653 C C . PHE A 1 203 ? 5.808 2.315 12.495 1.00 88.38 203 PHE A C 1
ATOM 1655 O O . PHE A 1 203 ? 5.208 2.803 13.456 1.00 88.38 203 PHE A O 1
ATOM 1662 N N . SER A 1 204 ? 6.076 1.015 12.392 1.00 83.88 204 SER A N 1
ATOM 1663 C CA . SER A 1 204 ? 5.768 0.068 13.463 1.00 83.88 204 SER A CA 1
ATOM 1664 C C . SER A 1 204 ? 6.551 0.425 14.732 1.00 83.88 204 SER A C 1
ATOM 1666 O O . SER A 1 204 ? 7.707 0.861 14.667 1.00 83.88 204 SER A O 1
ATOM 1668 N N . SER A 1 205 ? 5.925 0.285 15.901 1.00 74.31 205 SER A N 1
ATOM 1669 C CA . SER A 1 205 ? 6.658 0.359 17.161 1.00 74.31 205 SER A CA 1
ATOM 1670 C C . SER A 1 205 ? 7.307 -1.003 17.396 1.00 74.31 205 SER A C 1
ATOM 1672 O O . SER A 1 205 ? 6.616 -1.982 17.624 1.00 74.31 205 SER A O 1
ATOM 1674 N N . MET A 1 206 ? 8.641 -1.082 17.379 1.00 57.50 206 MET A N 1
ATOM 1675 C CA . MET A 1 206 ? 9.400 -2.314 17.684 1.00 57.50 206 MET A CA 1
ATOM 1676 C C . MET A 1 206 ? 9.210 -2.832 19.130 1.00 57.50 206 MET A C 1
ATOM 1678 O O . MET A 1 206 ? 9.929 -3.729 19.569 1.00 57.50 206 MET A O 1
ATOM 1682 N N . SER A 1 207 ? 8.279 -2.264 19.903 1.00 53.62 207 SER A N 1
ATOM 1683 C CA . SER A 1 207 ? 7.885 -2.789 21.204 1.00 53.62 207 SER A CA 1
ATOM 1684 C C . SER A 1 207 ? 7.143 -4.107 21.006 1.00 53.62 207 SER A C 1
ATOM 1686 O O . SER A 1 207 ? 5.934 -4.118 20.821 1.00 53.62 207 SER A O 1
ATOM 1688 N N . ARG A 1 208 ? 7.883 -5.219 21.091 1.00 45.22 208 ARG A N 1
ATOM 1689 C CA . ARG A 1 208 ? 7.364 -6.578 21.319 1.00 45.22 208 ARG A CA 1
ATOM 1690 C C . ARG A 1 208 ? 6.695 -6.675 22.701 1.00 45.22 208 ARG A C 1
ATOM 1692 O O . ARG A 1 208 ? 7.172 -7.386 23.577 1.00 45.22 208 ARG A O 1
ATOM 1699 N N . GLY A 1 209 ? 5.676 -5.860 22.946 1.00 45.41 209 GLY A N 1
ATOM 1700 C CA . GLY A 1 209 ? 4.798 -6.002 24.099 1.00 45.41 209 GLY A CA 1
ATOM 1701 C C . GLY A 1 209 ? 3.666 -6.952 23.736 1.00 45.41 209 GLY A C 1
ATOM 1702 O O . GLY A 1 209 ? 3.159 -6.848 22.621 1.00 45.41 209 GLY A O 1
ATOM 1703 N N . ASP A 1 210 ? 3.296 -7.832 24.673 1.00 45.22 210 ASP A N 1
ATOM 1704 C CA . ASP A 1 210 ? 2.197 -8.817 24.638 1.00 45.22 210 ASP A CA 1
ATOM 1705 C C . ASP A 1 210 ? 0.823 -8.187 24.330 1.00 45.22 210 ASP A C 1
ATOM 1707 O O . ASP A 1 210 ? -0.116 -8.205 25.128 1.00 45.22 210 ASP A O 1
ATOM 1711 N N . SER A 1 211 ? 0.675 -7.586 23.156 1.00 50.91 211 SER A N 1
ATOM 1712 C CA . SER A 1 211 ? -0.608 -7.116 22.669 1.00 50.91 211 SER A CA 1
ATOM 1713 C C . SER A 1 211 ? -1.378 -8.361 22.255 1.00 50.91 211 SER A C 1
ATOM 1715 O O . SER A 1 211 ? -1.146 -8.911 21.186 1.00 50.91 211 SER A O 1
ATOM 1717 N N . SER A 1 212 ? -2.274 -8.845 23.118 1.00 54.53 212 SER A N 1
ATOM 1718 C CA . SER A 1 212 ? -3.112 -10.011 22.814 1.00 54.53 212 SER A CA 1
ATOM 1719 C C . SER A 1 212 ? -4.173 -9.651 21.764 1.00 54.53 212 SER A C 1
ATOM 1721 O O . SER A 1 212 ? -5.336 -9.353 22.046 1.00 54.53 212 SER A O 1
ATOM 1723 N N . ILE A 1 213 ? -3.742 -9.620 20.511 1.00 60.56 213 ILE A N 1
ATOM 1724 C CA . ILE A 1 213 ? -4.566 -9.290 19.362 1.00 60.56 213 ILE A CA 1
ATOM 1725 C C . ILE A 1 213 ? -5.296 -10.566 18.916 1.00 60.56 213 ILE A C 1
ATOM 1727 O O . ILE A 1 213 ? -4.679 -11.582 18.616 1.00 60.56 213 ILE A O 1
ATOM 1731 N N . MET A 1 214 ? -6.636 -10.546 18.893 1.00 60.91 214 MET A N 1
ATOM 1732 C CA . MET A 1 214 ? -7.431 -11.716 18.491 1.00 60.91 214 MET A CA 1
ATOM 1733 C C . MET A 1 214 ? -8.498 -11.360 17.455 1.00 60.91 214 MET A C 1
ATOM 1735 O O . MET A 1 214 ? -9.359 -10.496 17.655 1.00 60.91 214 MET A O 1
ATOM 1739 N N . SER A 1 215 ? -8.481 -12.096 16.347 1.00 59.31 215 SER A N 1
ATOM 1740 C CA . SER A 1 215 ? -9.496 -12.036 15.298 1.00 59.31 215 SER A CA 1
ATOM 1741 C C . SER A 1 215 ? -10.722 -12.862 15.701 1.00 59.31 215 SER A C 1
ATOM 1743 O O . SER A 1 215 ? -10.601 -14.031 16.050 1.00 59.31 215 SER A O 1
ATOM 1745 N N . SER A 1 216 ? -11.927 -12.287 15.638 1.00 63.41 216 SER A N 1
ATOM 1746 C CA . SER A 1 216 ? -13.184 -13.050 15.702 1.00 63.41 216 SER A CA 1
ATOM 1747 C C . SER A 1 216 ? -14.030 -12.790 14.454 1.00 63.41 216 SER A C 1
ATOM 1749 O O . SER A 1 216 ? -13.877 -11.755 13.795 1.00 63.41 216 SER A O 1
ATOM 1751 N N . GLY A 1 217 ? -14.971 -13.687 14.139 1.00 59.81 217 GLY A N 1
ATOM 1752 C CA . GLY A 1 217 ? -15.853 -13.539 12.971 1.00 59.81 217 GLY A CA 1
ATOM 1753 C C . GLY A 1 217 ? -16.719 -12.265 12.973 1.00 59.81 2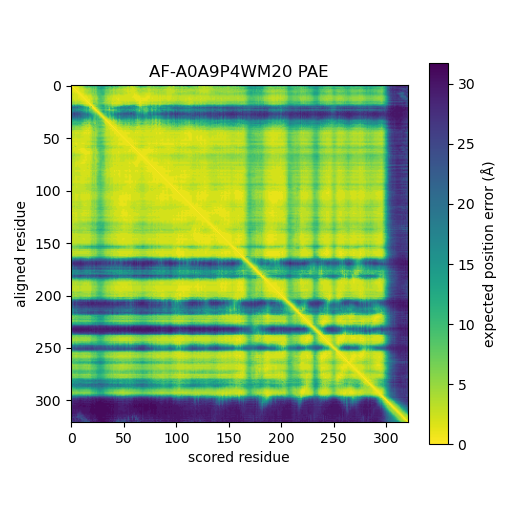17 GLY A C 1
ATOM 1754 O O . GLY A 1 217 ? -17.166 -11.829 11.916 1.00 59.81 217 GLY A O 1
ATOM 1755 N N . LYS A 1 218 ? -16.937 -11.626 14.135 1.00 66.75 218 LYS A N 1
ATOM 1756 C CA . LYS A 1 218 ? -17.778 -10.416 14.274 1.00 66.75 218 LYS A CA 1
ATOM 1757 C C . LYS A 1 218 ? -16.981 -9.109 14.430 1.00 66.75 218 LYS A C 1
ATOM 1759 O O . LYS A 1 218 ? -17.528 -8.031 14.198 1.00 66.75 218 LYS A O 1
ATOM 1764 N N . GLY A 1 219 ? -15.704 -9.176 14.800 1.00 78.31 219 GLY A N 1
ATOM 1765 C CA . GLY A 1 219 ? -14.894 -8.000 15.125 1.00 78.31 219 GLY A CA 1
ATOM 1766 C C . GLY A 1 219 ? -13.456 -8.346 15.503 1.00 78.31 219 GLY A C 1
ATOM 1767 O O . GLY A 1 219 ? -13.137 -9.505 15.775 1.00 78.31 219 GLY A O 1
ATOM 1768 N N . LEU A 1 220 ? -12.597 -7.333 15.517 1.00 86.25 220 LEU A N 1
ATOM 1769 C CA . LEU A 1 220 ? -11.231 -7.419 16.021 1.00 86.25 220 LEU A CA 1
ATOM 1770 C C . LEU A 1 220 ? -11.205 -7.065 17.499 1.00 86.25 220 LEU A C 1
ATOM 1772 O O . LEU A 1 220 ? -11.669 -5.988 17.877 1.00 86.25 220 LEU A O 1
ATOM 1776 N N . ARG A 1 221 ? -10.672 -7.968 18.323 1.00 88.06 221 ARG A N 1
ATOM 1777 C CA . ARG A 1 221 ? -10.381 -7.682 19.725 1.00 88.06 221 ARG A CA 1
ATOM 1778 C C . ARG A 1 221 ? -8.981 -7.096 19.803 1.00 88.06 221 ARG A C 1
ATOM 1780 O O . ARG A 1 221 ? -8.021 -7.755 19.416 1.00 88.06 221 ARG A O 1
ATOM 1787 N N . LEU A 1 222 ? -8.909 -5.857 20.266 1.00 87.75 222 LEU A N 1
ATOM 1788 C CA . LEU A 1 222 ? -7.682 -5.089 20.414 1.00 87.75 222 LEU A CA 1
ATOM 1789 C C . LEU A 1 222 ? -7.548 -4.663 21.870 1.00 87.75 222 LEU A C 1
ATOM 1791 O O . LEU A 1 222 ? -8.544 -4.320 22.508 1.00 87.75 222 LEU A O 1
ATOM 1795 N N . GLU A 1 223 ? -6.326 -4.653 22.377 1.00 88.50 223 GLU A N 1
ATOM 1796 C CA . GLU A 1 223 ? -6.001 -4.107 23.688 1.00 88.50 223 GLU A CA 1
ATOM 1797 C C . GLU A 1 223 ? -5.164 -2.850 23.494 1.00 88.50 223 GLU A C 1
ATOM 1799 O O . GLU A 1 223 ? -4.028 -2.917 23.032 1.00 88.50 223 GLU A O 1
ATOM 1804 N N . LEU A 1 224 ? -5.776 -1.691 23.739 1.00 88.81 224 LEU A N 1
ATOM 1805 C CA . LEU A 1 224 ? -5.195 -0.395 23.399 1.00 88.81 224 LEU A CA 1
ATOM 1806 C C . LEU A 1 224 ? -5.575 0.677 24.422 1.00 88.81 224 LEU A C 1
ATOM 1808 O O . LEU A 1 224 ? -6.658 0.600 25.007 1.00 88.81 224 LEU A O 1
ATOM 1812 N N . PRO A 1 225 ? -4.760 1.736 24.587 1.00 89.50 225 PRO A N 1
ATOM 1813 C CA . PRO A 1 225 ? -5.175 2.926 25.318 1.00 89.50 225 PRO A CA 1
ATOM 1814 C C . PRO A 1 225 ? -6.383 3.577 24.636 1.00 89.50 225 PRO A C 1
ATOM 1816 O O . PRO A 1 225 ? -6.314 3.959 23.461 1.00 89.50 225 PRO A O 1
ATOM 1819 N N . VAL A 1 226 ? -7.488 3.721 25.375 1.00 89.25 226 VAL A N 1
ATOM 1820 C CA . VAL A 1 226 ? -8.729 4.327 24.873 1.00 89.25 226 VAL A CA 1
ATOM 1821 C C . VAL A 1 226 ? -9.176 5.460 25.783 1.00 89.25 226 VAL A C 1
ATOM 1823 O O . VAL A 1 226 ? -9.373 5.272 26.979 1.00 89.25 226 VAL A O 1
ATOM 1826 N N . PHE A 1 227 ? -9.428 6.640 25.216 1.00 85.69 227 PHE A N 1
ATOM 1827 C CA . PHE A 1 227 ? -9.919 7.783 25.988 1.00 85.69 227 PHE A CA 1
ATOM 1828 C C . PHE A 1 227 ? -11.113 8.477 25.333 1.00 85.69 227 PHE A C 1
ATOM 1830 O O . PHE A 1 227 ? -11.379 8.362 24.134 1.00 85.69 227 PHE A O 1
ATOM 1837 N N . ARG A 1 228 ? -11.882 9.193 26.159 1.00 82.00 228 ARG A N 1
ATOM 1838 C CA . ARG A 1 228 ? -13.001 10.026 25.703 1.00 82.00 228 ARG A CA 1
ATOM 1839 C C . ARG A 1 228 ? -12.470 11.320 25.107 1.00 82.00 228 ARG A C 1
ATOM 1841 O O . ARG A 1 228 ? -11.602 11.955 25.702 1.00 82.00 228 ARG A O 1
ATOM 1848 N N . ILE A 1 229 ? -13.044 11.757 23.992 1.00 73.88 229 ILE A N 1
ATOM 1849 C CA . ILE A 1 229 ? -12.742 13.088 23.467 1.00 73.88 229 ILE A CA 1
ATOM 1850 C C . ILE A 1 229 ? -13.530 14.116 24.288 1.00 73.88 229 ILE A C 1
ATOM 1852 O O . ILE A 1 229 ? -14.760 14.084 24.312 1.00 73.88 229 ILE A O 1
ATOM 1856 N N . LYS A 1 230 ? -12.830 15.006 25.001 1.00 61.53 230 LYS A N 1
ATOM 1857 C CA . LYS A 1 230 ? -13.454 16.121 25.734 1.00 61.53 230 LYS A CA 1
ATOM 1858 C C . LYS A 1 230 ? -13.840 17.230 24.744 1.00 61.53 230 LYS A C 1
ATOM 1860 O O . LYS A 1 230 ? -13.056 17.544 23.856 1.00 61.53 230 LYS A O 1
ATOM 1865 N N . GLY A 1 231 ? -15.021 17.829 24.913 1.00 55.03 231 GLY A N 1
ATOM 1866 C CA . GLY A 1 231 ? -15.460 19.011 24.149 1.00 55.03 231 GLY A CA 1
ATOM 1867 C C . GLY A 1 231 ? -16.350 18.745 22.930 1.00 55.03 231 GLY A C 1
ATOM 1868 O O . GLY A 1 231 ? -16.822 19.695 22.322 1.00 55.03 231 GLY A O 1
ATOM 1869 N N . ILE A 1 232 ? -16.640 17.485 22.600 1.00 49.66 232 ILE A N 1
ATOM 1870 C CA . ILE A 1 232 ? -17.528 17.137 21.487 1.00 49.66 232 ILE A CA 1
ATOM 1871 C C . ILE A 1 232 ? -18.926 16.800 22.011 1.00 49.66 232 ILE A C 1
ATOM 1873 O O . ILE A 1 232 ? -19.108 15.749 22.624 1.00 49.66 232 ILE A O 1
ATOM 1877 N N . GLY A 1 233 ? -19.896 17.670 21.716 1.00 43.31 233 GLY A N 1
ATOM 1878 C CA . GLY A 1 233 ? -21.326 17.353 21.622 1.00 43.31 233 GLY A CA 1
ATOM 1879 C C . GLY A 1 233 ? -21.946 16.592 22.800 1.00 43.31 233 GLY A C 1
ATOM 1880 O O . GLY A 1 233 ? -22.046 15.370 22.761 1.00 43.31 233 GLY A O 1
ATOM 1881 N N . ALA A 1 234 ? -22.460 17.356 23.768 1.00 40.66 234 ALA A N 1
ATOM 1882 C CA . ALA A 1 234 ? -23.375 16.950 24.840 1.00 40.66 234 ALA A CA 1
ATOM 1883 C C . ALA A 1 234 ? -22.865 15.903 25.858 1.00 40.66 234 ALA A C 1
ATOM 1885 O O . ALA A 1 234 ? -22.070 15.002 25.584 1.00 40.66 234 ALA A O 1
ATOM 1886 N N . ARG A 1 235 ? -23.375 16.007 27.092 1.00 42.19 235 ARG A N 1
ATOM 1887 C CA . ARG A 1 235 ? -23.297 14.925 28.085 1.00 42.19 235 ARG A CA 1
ATOM 1888 C C . ARG A 1 235 ? -23.870 13.659 27.426 1.00 42.19 235 ARG A C 1
ATOM 1890 O O . ARG A 1 235 ? -25.057 13.627 27.135 1.00 42.19 235 ARG A O 1
ATOM 1897 N N . GLY A 1 236 ? -23.027 12.661 27.143 1.00 54.59 236 GLY A N 1
ATOM 1898 C CA . GLY A 1 236 ? -23.443 11.426 26.456 1.00 54.59 236 GLY A CA 1
ATOM 1899 C C . GLY A 1 236 ? -22.648 11.034 25.203 1.00 54.59 236 GLY A C 1
ATOM 1900 O O . GLY A 1 236 ? -22.955 9.999 24.618 1.00 54.59 236 GLY A O 1
ATOM 1901 N N . SER A 1 237 ? -21.620 11.791 24.793 1.00 64.50 237 SER A N 1
ATOM 1902 C CA . SER A 1 237 ? -20.815 11.447 23.608 1.00 64.50 237 SER A CA 1
ATOM 1903 C C . SER A 1 237 ? -20.240 10.015 23.649 1.00 64.50 237 SER A C 1
ATOM 1905 O O . SER A 1 237 ? -19.482 9.615 24.550 1.00 64.50 237 SER A O 1
ATOM 1907 N N . THR A 1 238 ? -20.595 9.230 22.630 1.00 75.50 238 THR A N 1
ATOM 1908 C CA . THR A 1 238 ? -20.152 7.844 22.414 1.00 75.50 238 THR A CA 1
ATOM 1909 C C . THR A 1 238 ? -18.785 7.762 21.735 1.00 75.50 238 THR A C 1
ATOM 1911 O O . THR A 1 238 ? -18.259 6.663 21.567 1.00 75.50 238 THR A O 1
ATOM 1914 N N . LEU A 1 239 ? -18.176 8.898 21.376 1.00 86.81 239 LEU A N 1
ATOM 1915 C CA . LEU A 1 239 ? -16.899 8.916 20.672 1.00 86.81 239 LEU A CA 1
ATOM 1916 C C . LEU A 1 239 ? -15.717 8.635 21.604 1.00 86.81 239 LEU A C 1
ATOM 1918 O O . LEU A 1 239 ? -15.655 9.090 22.754 1.00 86.81 239 LEU A O 1
ATOM 1922 N N . ARG A 1 240 ? -14.763 7.861 21.097 1.00 88.25 240 ARG A N 1
ATOM 1923 C CA . ARG A 1 240 ? -13.512 7.488 21.758 1.00 88.25 240 ARG A CA 1
ATOM 1924 C C . ARG A 1 240 ? -12.358 7.606 20.774 1.00 88.25 240 ARG A C 1
ATOM 1926 O O . ARG A 1 240 ? -12.564 7.494 19.572 1.00 88.25 240 ARG A O 1
ATOM 1933 N N . VAL A 1 241 ? -11.150 7.783 21.287 1.00 90.56 241 VAL A N 1
ATOM 1934 C CA . VAL A 1 241 ? -9.918 7.615 20.509 1.00 90.56 241 VAL A CA 1
ATOM 1935 C C . VAL A 1 241 ? -9.216 6.378 21.032 1.00 90.56 241 VAL A C 1
ATOM 1937 O O . VAL A 1 241 ? -8.968 6.302 22.233 1.00 90.56 241 VAL A O 1
ATOM 1940 N N . ALA A 1 242 ? -8.920 5.430 20.145 1.00 91.94 242 ALA A N 1
ATOM 1941 C CA . ALA A 1 242 ? -8.034 4.306 20.433 1.00 91.94 242 ALA A CA 1
ATOM 1942 C C . ALA A 1 242 ? -6.658 4.593 19.827 1.00 91.94 242 ALA A C 1
ATOM 1944 O O . ALA A 1 242 ? -6.565 4.890 18.635 1.00 91.94 242 ALA A O 1
ATOM 1945 N N . VAL A 1 243 ? -5.605 4.546 20.642 1.00 91.81 243 VAL A N 1
ATOM 1946 C CA . VAL A 1 243 ? -4.235 4.869 20.218 1.00 91.81 243 VAL A CA 1
ATOM 1947 C C . VAL A 1 243 ? -3.557 3.623 19.664 1.00 91.81 243 VAL A C 1
ATOM 1949 O O . VAL A 1 243 ? -3.390 2.650 20.388 1.00 91.81 243 VAL A O 1
ATOM 1952 N N . LEU A 1 244 ? -3.131 3.655 18.402 1.00 91.62 244 LEU A N 1
ATOM 1953 C CA . LEU A 1 244 ? -2.447 2.531 17.759 1.00 91.62 244 LEU A CA 1
ATOM 1954 C C . LEU A 1 244 ? -0.998 2.416 18.250 1.00 91.62 244 LEU A C 1
ATOM 1956 O O . LEU A 1 244 ? -0.357 3.430 18.546 1.00 91.62 244 LEU A O 1
ATOM 1960 N N . ASP A 1 245 ? -0.450 1.200 18.331 1.00 88.25 245 ASP A N 1
ATOM 1961 C CA . ASP A 1 245 ? 0.975 0.967 18.634 1.00 88.25 245 ASP A CA 1
ATOM 1962 C C . ASP A 1 245 ? 1.886 1.100 17.414 1.00 88.25 245 ASP A C 1
ATOM 1964 O O . ASP A 1 245 ? 2.579 0.190 16.981 1.00 88.25 245 ASP A O 1
ATOM 1968 N N . CYS A 1 246 ? 1.868 2.296 16.837 1.00 88.38 246 CYS A N 1
ATOM 1969 C CA . CYS A 1 246 ? 2.783 2.720 15.788 1.00 88.38 246 CYS A CA 1
ATOM 1970 C C . CYS A 1 246 ? 3.163 4.191 16.003 1.00 88.38 246 CYS A C 1
ATOM 1972 O O . CYS A 1 246 ? 2.527 4.911 16.775 1.00 88.38 246 CYS A O 1
ATOM 1974 N N . LYS A 1 247 ? 4.239 4.645 15.362 1.00 85.81 247 LYS A N 1
ATOM 1975 C CA . LYS A 1 247 ? 4.798 5.997 15.517 1.00 85.81 247 LYS A CA 1
ATOM 1976 C C . LYS A 1 247 ? 4.686 6.760 14.202 1.00 85.81 247 LYS A C 1
ATOM 1978 O O . LYS A 1 247 ? 4.846 6.176 13.139 1.00 85.81 247 LYS A O 1
ATOM 1983 N N . SER A 1 248 ? 4.451 8.066 14.258 1.00 81.44 248 SER A N 1
ATOM 1984 C CA . SER A 1 248 ? 4.472 8.948 13.081 1.00 81.44 248 SER A CA 1
ATOM 1985 C C . SER A 1 248 ? 5.780 9.756 13.048 1.00 81.44 248 SER A C 1
ATOM 1987 O O . SER A 1 248 ? 6.233 10.234 14.093 1.00 81.44 248 SER A O 1
ATOM 1989 N N . LYS A 1 249 ? 6.420 9.904 11.872 1.00 67.56 249 LYS A N 1
ATOM 1990 C CA . LYS A 1 249 ? 7.566 10.824 11.695 1.00 67.56 249 LYS A CA 1
ATOM 1991 C C . LYS A 1 249 ? 7.109 12.266 11.943 1.00 67.56 249 LYS A C 1
ATOM 1993 O O . LYS A 1 249 ? 6.330 12.808 11.167 1.00 67.56 249 LYS A O 1
ATOM 1998 N N . GLY A 1 250 ? 7.637 12.914 12.978 1.00 62.12 250 GLY A N 1
ATOM 1999 C CA . GLY A 1 250 ? 7.379 14.325 13.270 1.00 62.12 250 GLY A CA 1
ATOM 2000 C C . GLY A 1 250 ? 8.235 14.846 14.427 1.00 62.12 250 GLY A C 1
ATOM 2001 O O . GLY A 1 250 ? 8.848 14.063 15.148 1.00 62.12 250 GLY A O 1
ATOM 2002 N N . ARG A 1 251 ? 8.268 16.175 14.628 1.00 49.44 251 ARG A N 1
ATOM 2003 C CA . ARG A 1 251 ? 9.049 16.846 15.698 1.00 49.44 251 ARG A CA 1
ATOM 2004 C C . ARG A 1 251 ? 8.643 16.432 17.121 1.00 49.44 251 ARG A C 1
ATOM 2006 O O . ARG A 1 251 ? 9.375 16.691 18.067 1.00 49.44 251 ARG A O 1
ATOM 2013 N N . GLN A 1 252 ? 7.474 15.818 17.280 1.00 61.34 252 GLN A N 1
ATOM 2014 C CA . GLN A 1 252 ? 6.971 15.303 18.547 1.00 61.34 252 GLN A CA 1
ATOM 2015 C C . GLN A 1 252 ? 6.652 13.820 18.352 1.00 61.34 252 GLN A C 1
ATOM 2017 O O . GLN A 1 252 ? 5.882 13.485 17.452 1.00 61.34 252 GLN A O 1
ATOM 2022 N N . HIS A 1 253 ? 7.236 12.940 19.172 1.00 69.69 253 HIS A N 1
ATOM 2023 C CA . HIS A 1 253 ? 6.932 11.505 19.202 1.00 69.69 253 HIS A CA 1
ATOM 2024 C C . HIS A 1 253 ? 5.443 11.289 19.510 1.00 69.69 253 HIS A C 1
ATOM 2026 O O . HIS A 1 253 ? 5.036 11.205 20.668 1.00 69.69 253 HIS A O 1
ATOM 2032 N N . THR A 1 254 ? 4.626 11.268 18.463 1.00 85.25 254 THR A N 1
ATOM 2033 C CA . THR A 1 254 ? 3.175 11.108 18.528 1.00 85.25 254 THR A CA 1
ATOM 2034 C C . THR A 1 254 ? 2.794 9.744 17.978 1.00 85.25 254 THR A C 1
ATOM 2036 O O . THR A 1 254 ? 3.504 9.156 17.152 1.00 85.25 254 THR A O 1
ATOM 2039 N N . ARG A 1 255 ? 1.678 9.222 18.480 1.00 88.12 255 ARG A N 1
ATOM 2040 C CA . ARG A 1 255 ? 1.074 7.978 18.008 1.00 88.12 255 ARG A CA 1
ATOM 2041 C C . ARG A 1 255 ? -0.252 8.304 17.323 1.00 88.12 255 ARG A C 1
ATOM 2043 O O . ARG A 1 255 ? -1.012 9.118 17.860 1.00 88.12 255 ARG A O 1
ATOM 2050 N N . PRO A 1 256 ? -0.550 7.694 16.166 1.00 90.94 256 PRO A N 1
ATOM 2051 C CA . PRO A 1 256 ? -1.832 7.880 15.517 1.00 90.94 256 PRO A CA 1
ATOM 2052 C C . PRO A 1 256 ? -2.934 7.186 16.328 1.00 90.94 256 PRO A C 1
ATOM 2054 O O . PRO A 1 256 ? -2.793 6.053 16.787 1.00 90.94 256 PRO A O 1
ATOM 2057 N N . GLY A 1 257 ? -4.049 7.882 16.500 1.00 91.25 257 GLY A N 1
ATOM 2058 C CA . GLY A 1 257 ? -5.265 7.378 17.112 1.00 91.25 257 GLY A CA 1
ATOM 2059 C C . GLY A 1 257 ? -6.394 7.294 16.096 1.00 91.25 257 GLY A C 1
ATOM 2060 O O . GLY A 1 257 ? -6.571 8.195 15.273 1.00 91.25 257 GLY A O 1
ATOM 2061 N N . ILE A 1 258 ? -7.178 6.223 16.171 1.00 92.31 258 ILE A N 1
ATOM 2062 C CA . ILE A 1 258 ? -8.406 6.066 15.390 1.00 92.31 258 ILE A CA 1
ATOM 2063 C C . ILE A 1 258 ? -9.597 6.543 16.213 1.00 92.31 258 ILE A C 1
ATOM 2065 O O . ILE A 1 258 ? -9.719 6.230 17.400 1.00 92.31 258 ILE A O 1
ATOM 2069 N N . VAL A 1 259 ? -10.493 7.300 15.581 1.00 91.06 259 VAL A N 1
ATOM 2070 C CA . VAL A 1 259 ? -11.744 7.703 16.224 1.00 91.06 259 VAL A CA 1
ATOM 2071 C C . VAL A 1 259 ? -12.763 6.581 16.092 1.00 91.06 259 VAL A C 1
ATOM 2073 O O . VAL A 1 259 ? -13.066 6.097 14.999 1.00 91.06 259 VAL A O 1
ATOM 2076 N N . LEU A 1 260 ? -13.300 6.186 17.235 1.00 90.44 260 LEU A N 1
ATOM 2077 C CA . LEU A 1 260 ? -14.268 5.123 17.396 1.00 90.44 260 LEU A CA 1
ATOM 2078 C C . LEU A 1 260 ? -15.584 5.682 17.924 1.00 90.44 260 LEU A C 1
ATOM 2080 O O . LEU A 1 260 ? -15.603 6.617 18.720 1.00 90.44 260 LEU A 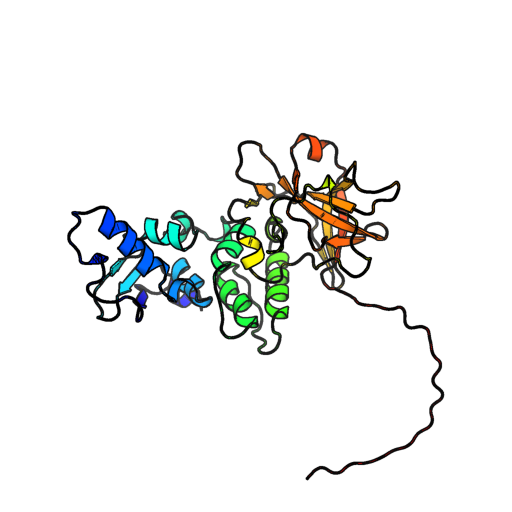O 1
ATOM 2084 N N . GLN A 1 261 ? -16.681 5.047 17.543 1.00 88.19 261 GLN A N 1
ATOM 2085 C CA . GLN A 1 261 ? -18.002 5.279 18.102 1.00 88.19 261 GLN A CA 1
ATOM 2086 C C . GLN A 1 261 ? -18.441 4.049 18.895 1.00 88.19 261 GLN A C 1
ATOM 2088 O O . GLN A 1 261 ? -18.427 2.932 18.374 1.00 88.19 261 GLN A O 1
ATOM 2093 N N . ALA A 1 262 ? -18.810 4.252 20.160 1.00 87.88 262 ALA A N 1
ATOM 2094 C CA . ALA A 1 262 ? -19.326 3.199 21.025 1.00 87.88 262 ALA A CA 1
ATOM 2095 C C . ALA A 1 262 ? -20.723 2.758 20.569 1.00 87.88 262 ALA A C 1
ATOM 2097 O O . ALA A 1 262 ? -21.594 3.592 20.321 1.00 87.88 262 ALA A O 1
ATOM 2098 N N . LEU A 1 263 ? -20.921 1.443 20.492 1.00 85.38 263 LEU A N 1
ATOM 2099 C CA . LEU A 1 263 ? -22.195 0.798 20.163 1.00 85.38 263 LEU A CA 1
ATOM 2100 C C . LEU A 1 263 ? -22.842 0.189 21.408 1.00 85.38 263 LEU A C 1
ATOM 2102 O O . LEU A 1 263 ? -24.039 0.320 21.635 1.00 85.38 263 LEU A O 1
ATOM 2106 N N . SER A 1 264 ? -22.024 -0.472 22.218 1.00 85.56 264 SER A N 1
ATOM 2107 C CA . SER A 1 264 ? -22.362 -1.033 23.523 1.00 85.5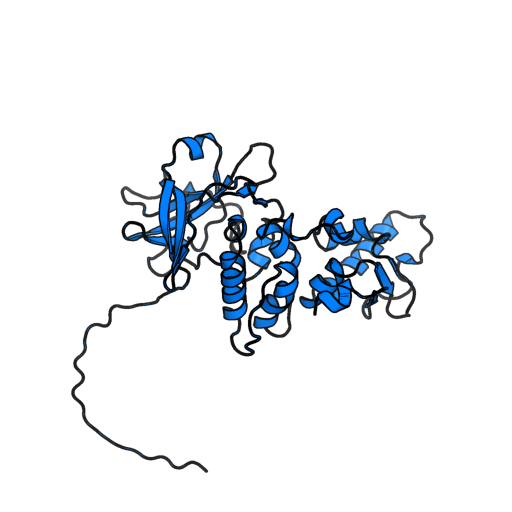6 264 SER A CA 1
ATOM 2108 C C . SER A 1 264 ? -21.073 -1.088 24.356 1.00 85.56 264 SER A C 1
ATOM 2110 O O . SER A 1 264 ? -19.992 -0.822 23.815 1.00 85.56 264 SER A O 1
ATOM 2112 N N . PRO A 1 265 ? -21.126 -1.405 25.661 1.00 86.00 265 PRO A N 1
ATOM 2113 C CA . PRO A 1 265 ? -19.916 -1.545 26.468 1.00 86.00 265 PRO A CA 1
ATOM 2114 C C . PRO A 1 265 ? -18.892 -2.477 25.796 1.00 86.00 265 PRO A C 1
ATOM 2116 O O . PRO A 1 265 ? -19.226 -3.586 25.372 1.00 86.00 265 PRO A O 1
ATOM 2119 N N . GLY A 1 266 ? -17.663 -1.982 25.616 1.00 84.94 266 GLY A N 1
ATOM 2120 C CA . GLY A 1 266 ? -16.562 -2.707 24.973 1.00 84.94 266 GLY A CA 1
ATOM 2121 C C . GLY A 1 266 ? -16.666 -2.898 23.452 1.00 84.94 266 GLY A C 1
ATOM 2122 O O . GLY A 1 266 ? -15.745 -3.460 22.867 1.00 84.94 266 GLY A O 1
ATOM 2123 N N . HIS A 1 267 ? -17.735 -2.441 22.789 1.00 88.81 267 HIS A N 1
ATOM 2124 C CA . HIS A 1 267 ? -17.948 -2.645 21.352 1.00 88.81 267 HIS A CA 1
ATOM 2125 C C . HIS A 1 267 ? -18.021 -1.325 20.592 1.00 88.81 267 HIS A C 1
ATOM 2127 O O . HIS A 1 267 ? -18.790 -0.424 20.932 1.00 88.81 267 HIS A O 1
ATOM 2133 N N . TYR A 1 268 ? -17.257 -1.252 19.508 1.00 90.88 268 TYR A N 1
ATOM 2134 C CA . TYR A 1 268 ? -17.014 -0.029 18.766 1.00 90.88 268 TYR A CA 1
ATOM 2135 C C . TYR A 1 268 ? -17.086 -0.245 17.254 1.00 90.88 268 TYR A C 1
ATOM 2137 O O . TYR A 1 268 ? -16.932 -1.353 16.732 1.00 90.88 268 TYR A O 1
ATOM 2145 N N . MET A 1 269 ? -17.280 0.855 16.540 1.00 90.06 269 MET A N 1
ATOM 2146 C CA . MET A 1 269 ? -17.073 0.961 15.097 1.00 90.06 269 MET A CA 1
ATOM 2147 C C . MET A 1 269 ? -16.166 2.147 14.791 1.00 90.06 269 MET A C 1
ATOM 2149 O O . MET A 1 269 ? -16.125 3.107 15.563 1.00 90.06 269 MET A O 1
ATOM 2153 N N . ARG A 1 270 ? -15.451 2.093 13.667 1.00 90.69 270 ARG A N 1
ATOM 2154 C CA . ARG A 1 270 ? -14.631 3.215 13.217 1.00 90.69 270 ARG A CA 1
ATOM 2155 C C . ARG A 1 270 ? -15.531 4.348 12.725 1.00 90.69 270 ARG A C 1
ATOM 2157 O O . ARG A 1 270 ? -16.526 4.109 12.041 1.00 90.69 270 ARG A O 1
ATOM 2164 N N . HIS A 1 271 ? -15.203 5.582 13.086 1.00 88.00 271 HIS A N 1
ATOM 2165 C CA . HIS A 1 271 ? -15.969 6.742 12.644 1.00 88.00 271 HIS A CA 1
ATOM 2166 C C . HIS A 1 271 ? -15.800 6.963 11.124 1.00 88.00 271 HIS A C 1
ATOM 2168 O O . HIS A 1 271 ? -14.669 6.892 10.643 1.00 88.00 271 HIS A O 1
ATOM 2174 N N . PRO A 1 272 ? -16.877 7.242 10.359 1.00 82.06 272 PRO A N 1
ATOM 2175 C CA . PRO A 1 272 ? -16.828 7.246 8.892 1.00 82.06 272 PRO A CA 1
ATOM 2176 C C . PRO A 1 272 ? -15.989 8.377 8.287 1.00 82.06 272 PRO A C 1
ATOM 2178 O O . PRO A 1 272 ? -15.353 8.205 7.253 1.00 82.06 272 PRO A O 1
ATOM 2181 N N . THR A 1 273 ? -15.999 9.546 8.925 1.00 78.56 273 THR A N 1
ATOM 2182 C CA . THR A 1 273 ? -15.394 10.776 8.384 1.00 78.56 273 THR A CA 1
ATOM 2183 C C . THR A 1 273 ? -14.207 11.275 9.198 1.00 78.56 273 THR A C 1
ATOM 2185 O O . THR A 1 273 ? -13.669 12.341 8.918 1.00 78.56 273 THR A O 1
ATOM 2188 N N . ALA A 1 274 ? -13.807 10.542 10.239 1.00 81.62 274 ALA A N 1
ATOM 2189 C CA . ALA A 1 274 ? -12.688 10.968 11.065 1.00 81.62 274 ALA A CA 1
ATOM 2190 C C . ALA A 1 274 ? -11.365 10.498 10.457 1.00 81.62 274 ALA A C 1
ATOM 2192 O O . ALA A 1 274 ? -11.180 9.303 10.205 1.00 81.62 274 ALA A O 1
ATOM 2193 N N . GLY A 1 275 ? -10.433 11.434 10.292 1.00 84.25 275 GLY A N 1
ATOM 2194 C CA . GLY A 1 275 ? -9.031 11.117 10.042 1.00 84.25 275 GLY A CA 1
ATOM 2195 C C . GLY A 1 275 ? -8.334 10.524 11.272 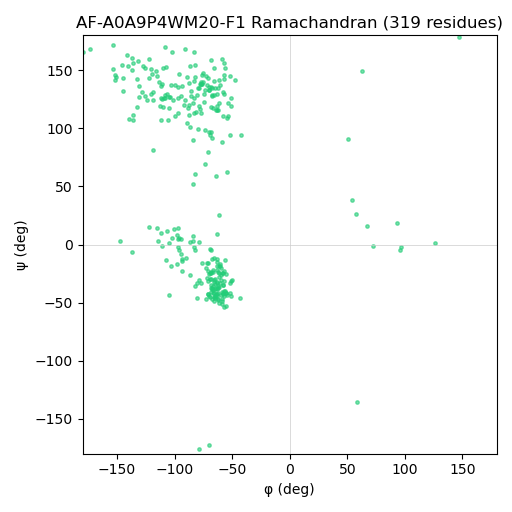1.00 84.25 275 GLY A C 1
ATOM 2196 O O . GLY A 1 275 ? -8.953 10.237 12.303 1.00 84.25 275 GLY A O 1
ATOM 2197 N N . LEU A 1 276 ? -7.016 10.357 11.168 1.00 88.88 276 LEU A N 1
ATOM 2198 C CA . LEU A 1 276 ? -6.190 9.975 12.314 1.00 88.88 276 LEU A CA 1
ATOM 2199 C C . LEU A 1 276 ? -5.983 11.177 13.237 1.00 88.88 276 LEU A C 1
ATOM 2201 O O . LEU A 1 276 ? -5.695 12.285 12.786 1.00 88.88 276 LEU A O 1
ATOM 2205 N N . VAL A 1 277 ? -6.075 10.944 14.542 1.00 87.94 277 VAL A N 1
ATOM 2206 C CA . VAL A 1 277 ? -5.762 11.941 15.570 1.00 87.94 277 VAL A CA 1
ATOM 2207 C C . VAL A 1 277 ? -4.334 11.713 16.044 1.00 87.94 277 VAL A C 1
ATOM 2209 O O . VAL A 1 277 ? -4.005 10.614 16.472 1.00 87.94 277 VAL A O 1
ATOM 2212 N N . GLN A 1 278 ? -3.479 12.733 16.008 1.00 87.69 278 GLN A N 1
ATOM 2213 C CA . GLN A 1 278 ? -2.134 12.619 16.578 1.00 87.69 278 GLN A CA 1
ATOM 2214 C C . GLN A 1 278 ? -2.200 12.767 18.100 1.00 87.69 278 GLN A C 1
ATOM 2216 O O . GLN A 1 278 ? -2.633 13.798 18.615 1.00 87.69 278 GLN A O 1
ATOM 2221 N N . VAL A 1 279 ? -1.778 11.731 18.826 1.00 86.25 279 VAL A N 1
ATOM 2222 C CA . VAL A 1 279 ? -1.805 11.696 20.293 1.00 86.25 279 VAL A CA 1
ATOM 2223 C C . VAL A 1 279 ? -0.381 11.789 20.828 1.00 86.25 279 VAL A C 1
ATOM 2225 O O . VAL A 1 279 ? 0.496 11.014 20.450 1.00 86.25 279 VAL A O 1
ATOM 2228 N N . ASN A 1 280 ? -0.138 12.755 21.715 1.00 85.19 280 ASN A N 1
ATOM 2229 C CA . ASN A 1 280 ? 1.159 12.934 22.362 1.00 85.19 280 ASN A CA 1
ATOM 2230 C C . ASN A 1 280 ? 1.330 12.010 23.583 1.00 85.19 280 ASN A C 1
ATOM 2232 O O . ASN A 1 280 ? 0.365 11.485 24.140 1.00 85.19 280 ASN A O 1
ATOM 2236 N N . ASN A 1 281 ? 2.570 11.872 24.058 1.00 79.50 281 ASN A N 1
ATOM 2237 C CA . ASN A 1 281 ? 2.899 11.019 25.208 1.00 79.50 281 ASN A CA 1
ATOM 2238 C C . ASN A 1 281 ? 2.132 11.371 26.493 1.00 79.50 281 ASN A C 1
ATOM 2240 O O . ASN A 1 281 ? 1.845 10.481 27.287 1.00 79.50 281 ASN A O 1
ATOM 2244 N N . ARG A 1 282 ? 1.774 12.646 26.714 1.00 77.50 282 ARG A N 1
ATOM 2245 C CA . ARG A 1 282 ? 0.972 13.047 27.886 1.00 77.50 282 ARG A CA 1
ATOM 2246 C C . ARG A 1 282 ? -0.455 12.501 27.803 1.00 77.50 282 ARG A C 1
ATOM 2248 O O . ARG A 1 282 ? -0.972 12.027 28.806 1.00 77.50 282 ARG A O 1
ATOM 2255 N N . GLY A 1 283 ? -1.070 12.537 26.620 1.00 73.56 283 GLY A N 1
ATOM 2256 C CA . GLY A 1 283 ? -2.394 11.960 26.381 1.00 73.56 283 GLY A CA 1
ATOM 2257 C C . GLY A 1 283 ? -2.413 10.444 26.566 1.00 73.56 283 GLY A C 1
ATOM 2258 O O . GLY A 1 283 ? -3.359 9.918 27.138 1.00 73.56 283 GLY A O 1
ATOM 2259 N N . ILE A 1 284 ? -1.340 9.763 26.153 1.00 76.62 284 ILE A N 1
ATOM 2260 C CA . ILE A 1 284 ? -1.190 8.305 26.289 1.00 76.62 284 ILE A CA 1
ATOM 2261 C C . ILE A 1 284 ? -1.020 7.897 27.756 1.00 76.62 284 ILE A C 1
ATOM 2263 O O . ILE A 1 284 ? -1.687 6.973 28.201 1.00 76.62 284 ILE A O 1
ATOM 2267 N N . LYS A 1 285 ? -0.169 8.595 28.525 1.00 76.25 285 LYS A N 1
ATOM 2268 C CA . LYS A 1 285 ? 0.079 8.278 29.948 1.00 76.25 285 LYS A CA 1
ATOM 2269 C C . LYS A 1 285 ? -1.174 8.350 30.824 1.00 76.25 285 LYS A C 1
ATOM 2271 O O . LYS A 1 285 ? -1.227 7.691 31.850 1.00 76.25 285 LYS A O 1
ATOM 2276 N N . ASN A 1 286 ? -2.152 9.155 30.422 1.00 71.44 286 ASN A N 1
ATOM 2277 C CA . ASN A 1 286 ? -3.406 9.340 31.148 1.00 71.44 286 ASN A CA 1
ATOM 2278 C C . ASN A 1 286 ? -4.541 8.448 30.617 1.00 71.44 286 ASN A C 1
ATOM 2280 O O . ASN A 1 286 ? -5.690 8.638 31.015 1.00 71.44 286 ASN A O 1
ATOM 2284 N N . ALA A 1 287 ? -4.258 7.555 29.665 1.00 76.88 287 ALA A N 1
ATOM 2285 C CA . ALA A 1 287 ? -5.250 6.683 29.059 1.00 76.88 287 ALA A CA 1
ATOM 2286 C C . ALA A 1 287 ? -5.118 5.261 29.609 1.00 76.88 287 ALA A C 1
ATOM 2288 O O . ALA A 1 287 ? -4.052 4.652 29.529 1.00 76.88 287 ALA A O 1
ATOM 2289 N N . ASP A 1 288 ? -6.228 4.719 30.101 1.00 79.62 288 ASP A N 1
ATOM 2290 C CA . ASP A 1 288 ? -6.291 3.325 30.524 1.00 79.62 288 ASP A CA 1
ATOM 2291 C C . ASP A 1 288 ? -6.304 2.406 29.299 1.00 79.62 288 ASP A C 1
ATOM 2293 O O . ASP A 1 288 ? -7.068 2.624 28.345 1.00 79.62 288 ASP A O 1
ATOM 2297 N N . SER A 1 289 ? -5.468 1.364 29.338 1.00 85.12 289 SER A N 1
ATOM 2298 C CA . SER A 1 289 ? -5.534 0.278 28.363 1.00 85.12 289 SER A CA 1
ATOM 2299 C C . SER A 1 289 ? -6.851 -0.470 28.534 1.00 85.12 289 SER A C 1
ATOM 2301 O O . SER A 1 289 ? -7.231 -0.849 29.643 1.00 85.12 289 SER A O 1
ATOM 2303 N N . GLN A 1 290 ? -7.578 -0.650 27.438 1.00 87.44 290 GLN A N 1
ATOM 2304 C CA . GLN A 1 290 ? -8.878 -1.302 27.427 1.00 87.44 290 GLN A CA 1
ATOM 2305 C C . GLN A 1 290 ? -8.912 -2.362 26.336 1.00 87.44 290 GLN A C 1
ATOM 2307 O O . GLN A 1 290 ? -8.517 -2.123 25.193 1.00 87.44 290 GLN A O 1
ATOM 2312 N N . ARG A 1 291 ? -9.473 -3.523 26.678 1.00 89.38 291 ARG A N 1
ATOM 2313 C CA . ARG A 1 291 ? -9.837 -4.545 25.698 1.00 89.38 291 ARG A CA 1
ATOM 2314 C C . ARG A 1 291 ? -11.127 -4.120 25.010 1.00 89.38 291 ARG A C 1
ATOM 2316 O O . ARG A 1 291 ? -12.188 -4.059 25.630 1.00 89.38 291 ARG A O 1
ATOM 2323 N N . ILE A 1 292 ? -11.029 -3.819 23.724 1.00 89.75 292 ILE A N 1
ATOM 2324 C CA . ILE A 1 292 ? -12.132 -3.346 22.894 1.00 89.75 292 ILE A CA 1
ATOM 2325 C C . ILE A 1 292 ? -12.372 -4.287 21.719 1.00 89.75 292 ILE A C 1
ATOM 2327 O O . ILE A 1 292 ? -11.456 -4.924 21.210 1.00 89.75 292 ILE A O 1
ATOM 2331 N N . CYS A 1 293 ? -13.615 -4.357 21.258 1.00 90.88 293 CYS A N 1
ATOM 2332 C CA . CYS A 1 293 ? -13.997 -5.055 20.041 1.00 90.88 293 CYS A CA 1
ATOM 2333 C C . CYS A 1 293 ? -14.396 -4.031 18.976 1.00 90.88 293 CYS A C 1
ATOM 2335 O O . CYS A 1 293 ? -15.366 -3.295 19.169 1.00 90.88 293 CYS A O 1
ATOM 2337 N N . VAL A 1 294 ? -13.681 -3.982 17.851 1.00 90.88 294 VAL A N 1
ATOM 2338 C CA . VAL A 1 294 ? -13.998 -3.093 16.725 1.00 90.88 294 VAL A CA 1
ATOM 2339 C C . VAL A 1 294 ? -14.546 -3.905 15.553 1.00 90.88 294 VAL A C 1
ATOM 2341 O O . VAL A 1 294 ? -13.958 -4.903 15.137 1.00 90.88 294 VAL A O 1
ATOM 2344 N N . ARG A 1 295 ? -15.702 -3.509 15.012 1.00 88.81 295 ARG A N 1
ATOM 2345 C CA . ARG A 1 295 ? -16.381 -4.264 13.944 1.00 88.81 295 ARG A CA 1
ATOM 2346 C C . ARG A 1 295 ? -15.586 -4.302 12.628 1.00 88.81 295 ARG A C 1
ATOM 2348 O O . ARG A 1 295 ? -15.041 -3.298 12.179 1.00 88.81 295 ARG A O 1
ATOM 2355 N N . LYS A 1 296 ? -15.616 -5.468 11.968 1.00 83.88 296 LYS A N 1
ATOM 2356 C CA . LYS A 1 296 ? -15.040 -5.721 10.627 1.00 83.88 296 LYS A CA 1
ATOM 2357 C C . LYS A 1 296 ? -16.028 -5.545 9.468 1.00 83.88 296 LYS A C 1
ATOM 2359 O O . LYS A 1 296 ? -15.636 -5.598 8.304 1.00 83.88 296 LYS A O 1
ATOM 2364 N N . THR A 1 297 ? -17.324 -5.479 9.762 1.00 70.75 297 THR A N 1
ATOM 2365 C CA . THR A 1 297 ? -18.392 -5.486 8.753 1.00 70.75 297 THR A CA 1
ATOM 2366 C C . THR A 1 297 ? -19.539 -4.594 9.215 1.00 70.75 297 THR A C 1
ATOM 2368 O O . THR A 1 297 ? -19.889 -4.593 10.398 1.00 70.75 297 THR A O 1
ATOM 2371 N N . MET A 1 298 ? -20.160 -3.886 8.274 1.00 60.41 298 MET A N 1
ATOM 2372 C CA . MET A 1 298 ? -21.475 -3.272 8.450 1.00 60.41 298 MET A CA 1
ATOM 2373 C C . MET A 1 298 ? -22.530 -4.381 8.557 1.00 60.41 298 MET A C 1
ATOM 2375 O O . MET A 1 298 ? -22.969 -4.921 7.547 1.00 60.41 298 MET A O 1
ATOM 2379 N N . SER A 1 299 ? -22.937 -4.772 9.762 1.00 46.34 299 SER A N 1
ATOM 2380 C CA . SER A 1 299 ? -24.144 -5.588 9.921 1.00 46.34 299 SER A CA 1
ATOM 2381 C C . SER A 1 299 ? -25.355 -4.657 10.020 1.00 46.34 299 SER A C 1
ATOM 2383 O O . SER A 1 299 ? -25.618 -4.104 11.090 1.00 46.34 299 SER A O 1
ATOM 2385 N N . PHE A 1 300 ? -26.111 -4.500 8.931 1.00 39.97 300 PHE A N 1
ATOM 2386 C CA . PHE A 1 300 ? -27.491 -4.009 8.997 1.00 39.97 300 PHE A CA 1
ATOM 2387 C C . PHE A 1 300 ? -28.388 -5.114 9.565 1.00 39.97 300 PHE A C 1
ATOM 2389 O O . PHE A 1 300 ? -29.216 -5.687 8.868 1.00 39.97 300 PHE A O 1
ATOM 2396 N N . THR A 1 301 ? -28.238 -5.447 10.842 1.00 31.78 301 THR A N 1
ATOM 2397 C CA . THR A 1 301 ? -29.274 -6.217 11.531 1.00 31.78 301 THR A CA 1
ATOM 2398 C C . THR A 1 301 ? -30.318 -5.226 12.022 1.00 31.78 301 THR A C 1
ATOM 2400 O O . THR A 1 301 ? -30.205 -4.685 13.123 1.00 31.78 301 THR A O 1
ATOM 2403 N N . ARG A 1 302 ? -31.333 -4.955 11.191 1.00 28.62 302 ARG A N 1
ATOM 2404 C CA . ARG A 1 302 ? -32.645 -4.572 11.729 1.00 28.62 302 ARG A CA 1
ATOM 2405 C C . ARG A 1 302 ? -33.083 -5.736 12.629 1.00 28.62 302 ARG A C 1
ATOM 2407 O O . ARG A 1 302 ? -32.986 -6.873 12.173 1.00 28.62 302 ARG A O 1
ATOM 2414 N N . PRO A 1 303 ? -33.540 -5.511 13.870 1.00 31.92 303 PRO A N 1
ATOM 2415 C CA . PRO A 1 303 ? -34.211 -6.578 14.591 1.00 31.92 303 PRO A CA 1
ATOM 2416 C C . PRO A 1 303 ? -35.468 -6.932 13.788 1.00 31.92 303 PRO A C 1
ATOM 2418 O O . PRO A 1 303 ? -36.341 -6.082 13.591 1.00 31.92 303 PRO A O 1
ATOM 2421 N N . GLU A 1 304 ? -35.530 -8.153 13.257 1.00 30.69 304 GLU A N 1
ATOM 2422 C CA . GLU A 1 304 ? -36.756 -8.695 12.684 1.00 30.69 304 GLU A CA 1
ATOM 2423 C C . GLU A 1 304 ? -37.822 -8.682 13.780 1.00 30.69 304 GLU A C 1
ATOM 2425 O O . GLU A 1 304 ? -37.756 -9.421 14.762 1.00 30.69 304 GLU A O 1
ATOM 2430 N N . ARG A 1 305 ? -38.818 -7.806 13.627 1.00 32.84 305 ARG A N 1
ATOM 2431 C CA . ARG A 1 305 ? -40.099 -8.004 14.297 1.00 32.84 305 ARG A CA 1
ATOM 2432 C C . ARG A 1 305 ? -40.679 -9.282 13.711 1.00 32.84 305 ARG A C 1
ATOM 2434 O O . ARG A 1 305 ? -40.976 -9.322 12.519 1.00 32.84 305 ARG A O 1
ATOM 2441 N N . SER A 1 306 ? -40.832 -10.291 14.555 1.00 32.84 306 SER A N 1
ATOM 2442 C CA . SER A 1 306 ? -41.528 -11.539 14.272 1.00 32.84 306 SER A CA 1
ATOM 2443 C C . SER A 1 306 ? -42.928 -11.261 13.715 1.00 32.84 306 SER A C 1
ATOM 2445 O O . SER A 1 306 ? -43.899 -11.076 14.446 1.00 32.84 306 SER A O 1
ATOM 2447 N N . ARG A 1 307 ? -43.052 -11.225 12.387 1.00 31.92 307 ARG A N 1
ATOM 2448 C CA . ARG A 1 307 ? -44.340 -11.368 11.712 1.00 31.92 307 ARG A CA 1
ATOM 2449 C C . ARG A 1 307 ? -44.543 -12.852 11.464 1.00 31.92 307 ARG A C 1
ATOM 2451 O O . ARG A 1 307 ? -43.913 -13.430 10.587 1.00 31.92 307 ARG A O 1
ATOM 2458 N N . LYS A 1 308 ? -45.418 -13.454 12.272 1.00 34.91 308 LYS A N 1
ATOM 2459 C CA . LYS A 1 308 ? -46.035 -14.747 11.974 1.00 34.91 308 LYS A CA 1
ATOM 2460 C C . LYS A 1 308 ? -46.682 -14.634 10.590 1.00 34.91 308 LYS A C 1
ATOM 2462 O O . LYS A 1 308 ? -47.663 -13.913 10.444 1.00 34.91 308 LYS A O 1
ATOM 2467 N N . TYR A 1 309 ? -46.110 -15.299 9.593 1.00 30.70 309 TYR A N 1
ATOM 2468 C CA . TYR A 1 309 ? -46.775 -15.539 8.318 1.00 30.70 309 TYR A CA 1
ATOM 2469 C C . TYR A 1 309 ? -47.375 -16.940 8.372 1.00 30.70 309 TYR A C 1
ATOM 2471 O O . TYR A 1 309 ? -46.660 -17.935 8.466 1.00 30.70 309 TYR A O 1
ATOM 2479 N N . THR A 1 310 ? -48.702 -16.996 8.367 1.00 34.28 310 THR A N 1
ATOM 2480 C CA . THR A 1 310 ? -49.482 -18.195 8.070 1.00 34.28 310 THR A CA 1
ATOM 2481 C C . THR A 1 310 ? -49.284 -18.553 6.603 1.00 34.28 310 THR A C 1
ATOM 2483 O O . THR A 1 310 ? -49.431 -17.696 5.731 1.00 34.28 310 THR A O 1
ATOM 2486 N N . SER A 1 311 ? -48.924 -19.809 6.340 1.00 29.50 311 SER A N 1
ATOM 2487 C CA . SER A 1 311 ? -48.761 -20.349 4.997 1.00 29.50 311 SER A CA 1
ATOM 2488 C C . SER A 1 311 ? -50.096 -20.357 4.253 1.00 29.50 311 SER A C 1
ATOM 2490 O O . SER A 1 311 ? -51.128 -20.776 4.773 1.00 29.50 311 SER A O 1
ATOM 2492 N N . THR A 1 312 ? -50.084 -19.910 3.005 1.00 31.47 312 THR A N 1
ATOM 2493 C CA . THR A 1 312 ? -51.082 -20.328 2.020 1.00 31.47 312 THR A CA 1
ATOM 2494 C C . THR A 1 312 ? -50.333 -20.615 0.733 1.00 31.47 312 THR A C 1
ATOM 2496 O O . THR A 1 312 ? -49.781 -19.725 0.091 1.00 31.47 312 THR A O 1
ATOM 2499 N N . SER A 1 313 ? -50.234 -21.903 0.440 1.00 30.72 313 SER A N 1
ATOM 2500 C CA . SER A 1 313 ? -49.549 -22.492 -0.699 1.00 30.72 313 SER A CA 1
ATOM 2501 C C . SER A 1 313 ? -50.273 -22.129 -1.994 1.00 30.72 313 SER A C 1
ATOM 2503 O O . SER A 1 313 ? -51.471 -22.381 -2.116 1.00 30.72 313 SER A O 1
ATOM 2505 N N . ARG A 1 314 ? -49.551 -21.591 -2.980 1.00 29.47 314 ARG A N 1
ATOM 2506 C CA . ARG A 1 314 ? -49.920 -21.694 -4.397 1.00 29.47 314 ARG A CA 1
ATOM 2507 C C . ARG A 1 314 ? -48.655 -21.930 -5.210 1.00 29.47 314 ARG A C 1
ATOM 2509 O O . ARG A 1 314 ? -47.811 -21.048 -5.330 1.00 29.47 314 ARG A O 1
ATOM 2516 N N . GLU A 1 315 ? -48.537 -23.153 -5.706 1.00 29.02 315 GLU A N 1
ATOM 2517 C CA . GLU A 1 315 ? -47.552 -23.579 -6.692 1.00 29.02 315 GLU A CA 1
ATOM 2518 C C . GLU A 1 315 ? -47.894 -22.954 -8.049 1.00 29.02 315 GLU A C 1
ATOM 2520 O O . GLU A 1 315 ? -49.045 -22.999 -8.482 1.00 29.02 315 GLU A O 1
ATOM 2525 N N . VAL A 1 316 ? -46.896 -22.388 -8.728 1.00 29.48 316 VAL A N 1
ATOM 2526 C CA . VAL A 1 316 ? -46.958 -22.104 -10.166 1.00 29.48 316 VAL A CA 1
ATOM 2527 C C . VAL A 1 316 ? -45.621 -22.524 -10.766 1.00 29.48 316 VAL A C 1
ATOM 2529 O O . VAL A 1 316 ? -44.581 -21.939 -10.468 1.00 29.48 316 VAL A O 1
ATOM 2532 N N . ALA A 1 317 ? -45.665 -23.576 -11.579 1.00 26.80 317 ALA A N 1
ATOM 2533 C CA . ALA A 1 317 ? -44.569 -24.033 -12.419 1.00 26.80 317 ALA A CA 1
ATOM 2534 C C . ALA A 1 317 ? -44.419 -23.106 -13.635 1.00 26.80 317 ALA A C 1
ATOM 2536 O O . ALA A 1 317 ? -45.419 -22.707 -14.232 1.00 26.80 317 ALA A O 1
ATOM 2537 N N . VAL A 1 318 ? -43.181 -22.798 -14.028 1.00 28.16 318 VAL A N 1
ATOM 2538 C CA . VAL A 1 318 ? -42.885 -22.135 -15.306 1.00 28.16 318 VAL A CA 1
ATOM 2539 C C . VAL A 1 318 ? -41.737 -22.879 -15.985 1.00 28.16 318 VAL A C 1
ATOM 2541 O O . VAL A 1 318 ? -40.642 -22.992 -15.433 1.00 28.16 318 VAL A O 1
ATOM 2544 N N . ASN A 1 319 ? -42.044 -23.417 -17.166 1.00 24.98 319 ASN A N 1
ATOM 2545 C CA . ASN A 1 319 ? -41.130 -24.094 -18.080 1.00 24.98 319 ASN A CA 1
ATOM 2546 C C . ASN A 1 319 ? -40.172 -23.096 -18.740 1.00 24.98 319 ASN A C 1
ATOM 2548 O O . ASN A 1 319 ? -40.577 -21.993 -19.107 1.00 24.98 319 ASN A O 1
ATOM 2552 N N . TRP A 1 320 ? -38.931 -23.531 -18.944 1.00 28.30 320 TRP A N 1
ATOM 2553 C CA . TRP A 1 320 ? -37.927 -22.842 -19.749 1.00 28.30 320 TRP A CA 1
ATOM 2554 C C . TRP A 1 320 ? -37.955 -23.397 -21.178 1.00 28.30 320 TRP A C 1
ATOM 2556 O O . TRP A 1 320 ? -37.878 -24.614 -21.356 1.00 28.30 320 TRP A O 1
ATOM 2566 N N . TYR A 1 321 ? -38.070 -22.506 -22.163 1.00 36.97 321 TYR A N 1
ATOM 2567 C CA . TYR A 1 321 ? -37.477 -22.692 -23.490 1.00 36.97 321 TYR A CA 1
ATOM 2568 C C . TYR A 1 321 ? -36.155 -21.928 -23.514 1.00 36.97 321 TYR A C 1
ATOM 2570 O O . TYR A 1 321 ? -36.108 -20.841 -22.889 1.00 36.97 321 TYR A O 1
#

InterPro domains:
  IPR058525 Domain of unknown function DUF8212 [PF26640] (142-200)

Solvent-accessible surface area (backbone atoms only — not comparable to full-atom values): 18609 Å² total; per-residue (Å²): 116,47,65,60,37,50,71,38,85,64,43,80,46,76,34,82,78,39,62,84,85,44,57,77,74,58,80,94,79,54,76,73,53,58,56,53,34,51,50,53,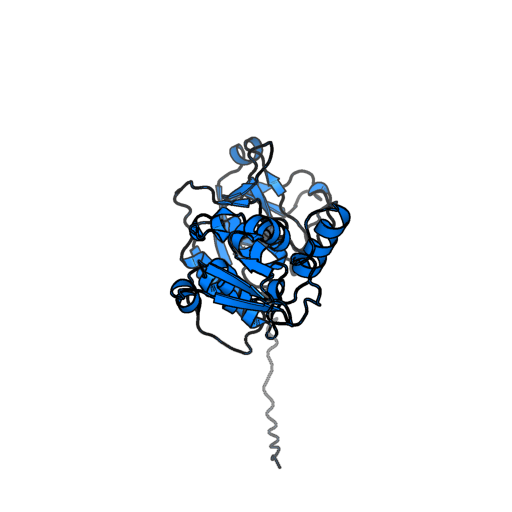61,58,66,30,66,66,73,33,34,32,57,47,53,38,50,54,50,35,23,77,38,37,42,35,24,33,56,83,71,46,78,63,46,35,50,79,81,40,35,69,62,50,22,70,65,48,70,44,59,55,60,41,57,74,57,44,69,61,83,81,47,22,52,15,26,60,34,23,60,43,25,77,38,46,55,96,50,67,32,46,58,26,62,40,38,27,70,74,66,75,48,86,76,88,89,62,89,87,54,33,64,55,36,37,45,53,46,52,52,52,50,53,74,79,49,84,56,38,27,62,58,52,50,35,58,89,82,46,64,95,73,73,51,75,61,75,54,71,86,68,63,96,87,54,46,37,40,54,58,64,82,51,43,48,31,13,55,92,22,49,57,36,36,50,48,88,70,87,60,92,63,73,69,44,85,50,100,72,22,40,36,42,59,31,36,43,41,74,65,81,82,33,71,68,98,79,56,49,49,30,36,40,44,41,61,23,35,42,78,61,100,56,81,23,24,46,15,46,41,29,35,56,78,51,94,58,30,33,27,26,41,62,72,52,52,68,43,82,40,44,63,70,61,54,76,75,30,56,72,40,74,34,32,36,22,62,61,82,76,87,73,70,82,78,76,87,71,87,75,82,89,78,90,77,91,79,91,81,87,84,131

Secondary structure (DSSP, 8-state):
-HHHHHH-S-EEEE-TT-PSSPGGGS-S--HHHHHHHHHHHHT-GGGGBSTHHHHHHH-S-EEEE-TT--EEEETTTTHHHHHHHH---HHHHTT--GGGS-HHHHHHTTTT-B-SSTTHHHHTTHHHHT------TT-TTHHHHHHHHHHHHT---GGGG----TT--TT--GGG-PPPPTT-PBPSS-SSGGGGGGGTTEEE---------EEETTEEEEEEEEEEPTTSSSTT--EEEEEPSEEE-SSS-BEEEEEEEEEETTEEEE-SS--PEEE-HHHHHTS-EEEEEEESS------------------------

Radius of gyration: 24.01 Å; Cα contacts (8 Å, |Δi|>4): 558; chains: 1; bounding box: 74×47×61 Å